Protein AF-A0A7S4BLS2-F1 (afdb_monomer)

Foldseek 3Di:
DVVVVVVVVVVVLVVQLVVLQVLQPLPVPQKHALLQLLLSCVSSPLCVLAPDHQLVLQLVLQLLQVDDPRRIAHSVSSVLSNVQSVCRSVVNHRDPVSHHDPDDPVVSVVSSVVSSVSSVSSVVLNVVLVVLLVVLCVVQPPDDPVVSVVVSSVVSSVVSVVVVVVVVVVVVPDDPPPPDPDDDDDDDDDDDDDDDDDDDDDDDDDDDDDDDDDDDDDDDPDPPPPPPPPPPPPDDDDDDDDDDDDDDDDDDDDDDDDDDDDDDDDDDDDDDDDDDD

Mean predicted aligned error: 18.57 Å

Sequence (277 aa):
MANDAAIRLAEQRESKVRAAFAVYDLEGENSVHVHDLLALLDDVGICKKLRTDSVDFITKTLMKLAIGEEQMLSHDDFKLCYNAGLDDALGKGLSREMASNERSASEAAECEKRARAAAAEAERVRQECAELRSRVASAHKGKDPAEVEAAVGAARREAAIERAQRRKQAASETPPISGGDESANDGAADVAADEDAVLLASALPAETACEADVPGVEANDADAAAARQEAADATEEAPAGENGAGEAQTAVEVDNGGGDGGDGAGGDGAGGDGAGG

Structure (mmCIF, N/CA/C/O backbone):
data_AF-A0A7S4BLS2-F1
#
_entry.id   AF-A0A7S4BLS2-F1
#
loop_
_atom_site.group_PDB
_atom_site.id
_atom_site.type_symbol
_atom_site.label_atom_id
_atom_site.label_alt_id
_atom_site.label_comp_id
_atom_site.label_asym_id
_atom_site.label_entity_id
_atom_site.label_seq_id
_atom_site.pdbx_PDB_ins_code
_atom_site.Cartn_x
_atom_site.Cartn_y
_atom_site.Cartn_z
_atom_site.occupancy
_atom_site.B_iso_or_equiv
_atom_site.auth_seq_id
_atom_site.auth_comp_id
_atom_site.auth_asym_id
_atom_site.auth_atom_id
_atom_site.pdbx_PDB_model_num
ATOM 1 N N . MET A 1 1 ? -25.899 -23.276 -7.560 1.00 55.78 1 MET A N 1
ATOM 2 C CA . MET A 1 1 ? -25.773 -22.967 -6.121 1.00 55.78 1 MET A CA 1
ATOM 3 C C . MET A 1 1 ? -24.326 -22.762 -5.662 1.00 55.78 1 MET A C 1
ATOM 5 O O . MET A 1 1 ? -24.106 -21.826 -4.915 1.00 55.78 1 MET A O 1
ATOM 9 N N . ALA A 1 2 ? -23.322 -23.542 -6.103 1.00 61.16 2 ALA A N 1
ATOM 10 C CA . ALA A 1 2 ? -21.913 -23.280 -5.734 1.00 61.16 2 ALA A CA 1
ATOM 11 C C . ALA A 1 2 ? -21.344 -21.955 -6.301 1.00 61.16 2 ALA A C 1
ATOM 13 O O . ALA A 1 2 ? -20.489 -21.336 -5.678 1.00 61.16 2 ALA A O 1
ATOM 14 N N . ASN A 1 3 ? -21.859 -21.491 -7.448 1.00 71.69 3 ASN A N 1
ATOM 15 C CA . ASN A 1 3 ? -21.434 -20.231 -8.070 1.00 71.69 3 ASN A CA 1
ATOM 16 C C . ASN A 1 3 ? -21.870 -18.991 -7.274 1.00 71.69 3 ASN A C 1
ATOM 18 O O . ASN A 1 3 ? -21.090 -18.060 -7.132 1.00 71.69 3 ASN A O 1
ATOM 22 N N . ASP A 1 4 ? -23.072 -18.993 -6.693 1.00 79.81 4 ASP A N 1
ATOM 23 C CA . ASP A 1 4 ? -23.613 -17.812 -6.001 1.00 79.81 4 ASP A CA 1
ATOM 24 C C . ASP A 1 4 ? -22.860 -17.521 -4.694 1.00 79.81 4 ASP A C 1
ATOM 26 O O . ASP A 1 4 ? -22.631 -16.367 -4.340 1.00 79.81 4 ASP A O 1
ATOM 30 N N . ALA A 1 5 ? -22.417 -18.569 -3.991 1.00 81.81 5 ALA A N 1
ATOM 31 C CA . ALA A 1 5 ? -21.583 -18.432 -2.799 1.00 81.81 5 ALA A CA 1
ATOM 32 C C . ALA A 1 5 ? -20.164 -17.939 -3.140 1.00 81.81 5 ALA A C 1
ATOM 34 O O . ALA A 1 5 ? -19.615 -17.106 -2.421 1.00 81.81 5 ALA A O 1
ATOM 35 N N . ALA A 1 6 ? -19.588 -18.413 -4.251 1.00 81.50 6 ALA A N 1
ATOM 36 C CA . ALA A 1 6 ? -18.279 -17.963 -4.721 1.00 81.50 6 ALA A CA 1
ATOM 37 C C . ALA A 1 6 ? -18.302 -16.491 -5.166 1.00 81.50 6 ALA A C 1
ATOM 39 O O . ALA A 1 6 ? -17.388 -15.741 -4.824 1.00 81.50 6 ALA A O 1
ATOM 40 N N . ILE A 1 7 ? -19.365 -16.067 -5.859 1.00 84.62 7 ILE A N 1
ATOM 41 C CA . ILE A 1 7 ? -19.568 -14.671 -6.274 1.00 84.62 7 ILE A CA 1
ATOM 42 C C . ILE A 1 7 ? -19.676 -13.761 -5.048 1.00 84.62 7 ILE A C 1
ATOM 44 O O . ILE A 1 7 ? -18.911 -12.807 -4.936 1.00 84.62 7 ILE A O 1
ATOM 48 N N . ARG A 1 8 ? -20.524 -14.103 -4.069 1.00 85.88 8 ARG A N 1
ATOM 49 C CA . ARG A 1 8 ? -20.664 -13.306 -2.834 1.00 85.88 8 ARG A CA 1
ATOM 50 C C . ARG A 1 8 ? -19.355 -13.172 -2.060 1.00 85.88 8 ARG A C 1
ATOM 52 O O . ARG A 1 8 ? -19.053 -12.109 -1.525 1.00 85.88 8 ARG A O 1
ATOM 59 N N . LEU A 1 9 ? -18.566 -14.245 -1.992 1.00 81.88 9 LEU A N 1
ATOM 60 C CA . LEU A 1 9 ? -17.266 -14.208 -1.325 1.00 81.88 9 LEU A CA 1
ATOM 61 C C . LEU A 1 9 ? -16.271 -13.304 -2.071 1.00 81.88 9 LEU A C 1
ATOM 63 O O . LEU A 1 9 ? -15.479 -12.610 -1.432 1.00 81.88 9 LEU A O 1
ATOM 67 N N . ALA A 1 10 ? -16.303 -13.302 -3.405 1.00 81.94 10 ALA A N 1
ATOM 68 C CA . ALA A 1 10 ? -15.483 -12.408 -4.217 1.00 81.94 10 ALA A CA 1
ATOM 69 C C . ALA A 1 10 ? -15.888 -10.936 -4.024 1.00 81.94 10 ALA A C 1
ATOM 71 O O . ALA A 1 10 ? -15.016 -10.101 -3.792 1.00 81.94 10 ALA A O 1
ATOM 72 N N . GLU A 1 11 ? -17.189 -10.636 -4.011 1.00 87.38 11 GLU A N 1
ATOM 73 C CA . GLU A 1 11 ? -17.723 -9.288 -3.764 1.00 87.38 11 GLU A CA 1
ATOM 74 C C . GLU A 1 11 ? -17.340 -8.763 -2.375 1.00 87.38 11 GLU A C 1
ATOM 76 O O . GLU A 1 11 ? -16.894 -7.624 -2.242 1.00 87.38 11 GLU A O 1
ATOM 81 N N . GLN A 1 12 ? -17.433 -9.597 -1.332 1.00 86.62 12 GLN A N 1
ATOM 82 C CA . GLN A 1 12 ? -16.993 -9.212 0.013 1.00 86.62 12 GLN A CA 1
ATOM 83 C C . GLN A 1 12 ? -15.495 -8.903 0.069 1.00 86.62 12 GLN A C 1
ATOM 85 O O . GLN A 1 12 ? -15.083 -7.937 0.716 1.00 86.62 12 GLN A O 1
ATOM 90 N N . ARG A 1 13 ? -14.666 -9.704 -0.612 1.00 85.88 13 ARG A N 1
ATOM 91 C CA . ARG A 1 13 ? -13.220 -9.451 -0.688 1.00 85.88 13 ARG A CA 1
ATOM 92 C C . ARG A 1 13 ? -12.932 -8.149 -1.418 1.00 85.88 13 ARG A C 1
ATOM 94 O O . ARG A 1 13 ? -12.159 -7.348 -0.903 1.00 85.88 13 ARG A O 1
ATOM 101 N N . GLU A 1 14 ? -13.570 -7.916 -2.561 1.00 87.81 14 GLU A N 1
ATOM 102 C CA . GLU A 1 14 ? -13.407 -6.664 -3.297 1.00 87.81 14 GLU A CA 1
ATOM 103 C C . GLU A 1 14 ? -13.860 -5.462 -2.461 1.00 87.81 14 GLU A C 1
ATOM 105 O O . GLU A 1 14 ? -13.135 -4.472 -2.384 1.00 87.81 14 GLU A O 1
ATOM 110 N N . SER A 1 15 ? -15.001 -5.562 -1.774 1.00 88.31 15 SER A N 1
ATOM 111 C CA . SER A 1 15 ? -15.488 -4.501 -0.890 1.00 88.31 15 SER A CA 1
ATOM 112 C C . SER A 1 15 ? -14.492 -4.197 0.228 1.00 88.31 15 SER A C 1
ATOM 114 O O . SER A 1 15 ? -14.259 -3.030 0.531 1.00 88.31 15 SER A O 1
ATOM 116 N N . LYS A 1 16 ? -13.871 -5.223 0.824 1.00 87.81 16 LYS A N 1
ATOM 117 C CA . LYS A 1 16 ? -12.848 -5.038 1.861 1.00 87.81 16 LYS A CA 1
ATOM 118 C C . LYS A 1 16 ? -11.588 -4.369 1.308 1.00 87.81 16 LYS A C 1
ATOM 120 O O . LYS A 1 16 ? -11.066 -3.451 1.932 1.00 87.81 16 LYS A O 1
ATOM 125 N N . VAL A 1 17 ? -11.108 -4.819 0.149 1.00 90.12 17 VAL A N 1
ATOM 126 C CA . VAL A 1 17 ? -9.924 -4.253 -0.520 1.00 90.12 17 VAL A CA 1
ATOM 127 C C . VAL A 1 17 ? -10.168 -2.788 -0.889 1.00 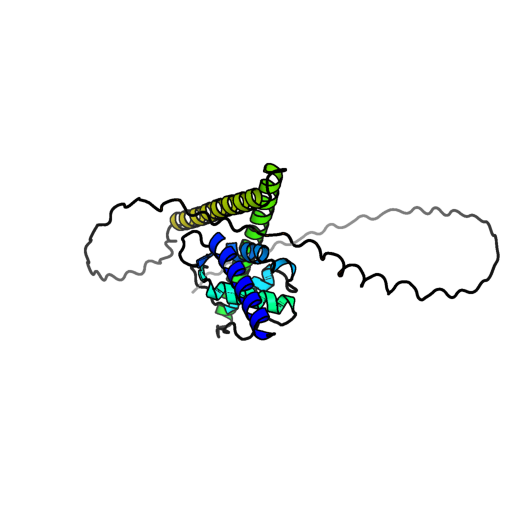90.12 17 VAL A C 1
ATOM 129 O O . VAL A 1 17 ? -9.317 -1.943 -0.621 1.00 90.12 17 VAL A O 1
ATOM 132 N N . ARG A 1 18 ? -11.355 -2.467 -1.414 1.00 91.44 18 ARG A N 1
ATOM 133 C CA . ARG A 1 18 ? -11.746 -1.098 -1.765 1.00 91.44 18 ARG A CA 1
ATOM 134 C C . ARG A 1 18 ? -11.896 -0.201 -0.537 1.00 91.44 18 ARG A C 1
ATOM 136 O O . ARG A 1 18 ? -11.414 0.925 -0.552 1.00 91.44 18 ARG A O 1
ATOM 143 N N . ALA A 1 19 ? -12.523 -0.700 0.529 1.00 88.19 19 ALA A N 1
ATOM 144 C CA . ALA A 1 19 ? -12.647 0.040 1.783 1.00 88.19 19 ALA A CA 1
ATOM 145 C C . ALA A 1 19 ? -11.272 0.347 2.393 1.00 88.19 19 ALA A C 1
ATOM 147 O O . ALA A 1 19 ? -11.045 1.467 2.837 1.00 88.19 19 ALA A O 1
ATOM 148 N N . ALA A 1 20 ? -10.342 -0.614 2.362 1.00 88.19 20 ALA A N 1
ATOM 149 C CA . ALA A 1 20 ? -8.972 -0.391 2.811 1.00 88.19 20 ALA A CA 1
ATOM 150 C C . ALA A 1 20 ? -8.254 0.649 1.939 1.00 88.19 20 ALA A C 1
ATOM 152 O O . ALA A 1 20 ? -7.655 1.572 2.478 1.00 88.19 20 ALA A O 1
ATOM 153 N N . PHE A 1 21 ? -8.365 0.557 0.610 1.00 92.31 21 PHE A N 1
ATOM 154 C CA . PHE A 1 21 ? -7.771 1.534 -0.309 1.00 92.31 21 PHE A CA 1
ATOM 155 C C . PHE A 1 21 ? -8.267 2.963 -0.036 1.00 92.31 21 PHE A C 1
ATOM 157 O O . PHE A 1 21 ? -7.460 3.881 0.068 1.00 92.31 21 PHE A O 1
ATOM 164 N N . ALA A 1 22 ? -9.571 3.140 0.191 1.00 89.38 22 ALA A N 1
ATOM 165 C CA . ALA A 1 22 ? -10.175 4.441 0.489 1.00 89.38 22 ALA A CA 1
ATOM 166 C C . ALA A 1 22 ? -9.662 5.092 1.791 1.00 89.38 22 ALA A C 1
ATOM 168 O O . ALA A 1 22 ? -9.799 6.297 1.975 1.00 89.38 22 ALA A O 1
ATOM 169 N N . VAL A 1 23 ? -9.066 4.327 2.715 1.00 85.81 23 VAL A N 1
ATOM 170 C CA . VAL A 1 23 ? -8.418 4.900 3.911 1.00 85.81 23 VAL A CA 1
ATOM 171 C C . VAL A 1 23 ? -7.115 5.619 3.551 1.00 85.81 23 VAL A C 1
ATOM 173 O O . VAL A 1 23 ? -6.737 6.566 4.240 1.00 85.81 23 VAL A O 1
ATOM 176 N N . TYR A 1 24 ? -6.446 5.173 2.490 1.00 87.12 24 TYR A N 1
ATOM 177 C CA . TYR A 1 24 ? -5.156 5.682 2.030 1.00 87.12 24 TYR A CA 1
ATOM 178 C C . TYR A 1 24 ? -5.276 6.681 0.871 1.00 87.12 24 TYR A C 1
ATOM 180 O O . TYR A 1 24 ? -4.323 7.410 0.609 1.00 87.12 24 TYR A O 1
ATOM 188 N N . ASP A 1 25 ? -6.433 6.746 0.209 1.00 89.06 25 ASP A N 1
ATOM 189 C CA . ASP A 1 25 ? -6.776 7.782 -0.769 1.00 89.06 25 ASP A CA 1
ATOM 190 C C . ASP A 1 25 ? -7.149 9.085 -0.044 1.00 89.06 25 ASP A C 1
ATOM 192 O O . ASP A 1 25 ? -8.311 9.359 0.258 1.00 89.06 25 ASP A O 1
ATOM 196 N N . LEU A 1 26 ? -6.127 9.859 0.324 1.00 79.88 26 LEU A N 1
ATOM 197 C CA . LEU A 1 26 ? -6.282 11.059 1.154 1.00 79.88 26 LEU A CA 1
ATOM 198 C C . LEU A 1 26 ? -7.003 12.200 0.432 1.00 79.88 26 LEU A C 1
ATOM 200 O O . LEU A 1 26 ? -7.657 13.012 1.086 1.00 79.88 26 LEU A O 1
ATOM 204 N N . GLU A 1 27 ? -6.834 12.285 -0.887 1.00 79.94 27 GLU A N 1
ATOM 205 C CA . GLU A 1 27 ? -7.329 13.390 -1.716 1.00 79.94 27 GLU A CA 1
ATOM 206 C C . GLU A 1 27 ? -8.634 13.009 -2.450 1.00 79.94 27 GLU A C 1
ATOM 208 O O . GLU A 1 27 ? -9.293 13.872 -3.026 1.00 79.94 27 GLU A O 1
ATOM 213 N N . GLY A 1 28 ? -9.074 11.745 -2.356 1.00 83.31 28 GLY A N 1
ATOM 214 C CA . GLY A 1 28 ? -10.278 11.252 -3.032 1.00 83.31 28 GLY A CA 1
ATOM 215 C C . GLY A 1 28 ? -10.095 11.127 -4.545 1.00 83.31 28 GLY A C 1
ATOM 216 O O . GLY A 1 28 ? -11.073 11.149 -5.295 1.00 83.31 28 GLY A O 1
ATOM 217 N N . GLU A 1 29 ? -8.846 11.029 -4.996 1.00 85.81 29 GLU A N 1
ATOM 218 C CA . GLU A 1 29 ? -8.456 10.994 -6.407 1.00 85.81 29 GLU A CA 1
ATOM 219 C C . GLU A 1 29 ? -8.389 9.562 -6.951 1.00 85.81 29 GLU A C 1
ATOM 221 O O . GLU A 1 29 ? -7.951 9.332 -8.080 1.00 85.81 29 GLU A O 1
ATOM 226 N N . ASN A 1 30 ? -8.832 8.579 -6.160 1.00 89.06 30 ASN A N 1
ATOM 227 C CA . ASN A 1 30 ? -8.748 7.158 -6.476 1.00 89.06 30 ASN A CA 1
ATOM 228 C C . ASN A 1 30 ? -7.295 6.701 -6.718 1.00 89.06 30 ASN A C 1
ATOM 230 O O . ASN A 1 30 ? -7.026 5.807 -7.532 1.00 89.06 30 ASN A O 1
ATOM 234 N N . SER A 1 31 ? -6.359 7.317 -5.993 1.00 91.19 31 SER A N 1
ATOM 235 C CA . SER A 1 31 ? -4.933 7.034 -6.071 1.00 91.19 31 SER A CA 1
ATOM 236 C C . SER A 1 31 ? -4.286 7.024 -4.683 1.00 91.19 31 SER A C 1
ATOM 238 O O . SER A 1 31 ? -4.738 7.685 -3.751 1.00 91.19 31 SER A O 1
ATOM 240 N N . VAL A 1 32 ? -3.230 6.228 -4.524 1.00 91.88 32 VAL A N 1
ATOM 241 C CA . VAL A 1 32 ? -2.451 6.143 -3.282 1.00 91.88 32 VAL A CA 1
ATOM 242 C C . VAL A 1 32 ? -0.970 6.247 -3.588 1.00 91.88 32 VAL A C 1
ATOM 244 O O . VAL A 1 32 ? -0.492 5.747 -4.603 1.00 91.88 32 VAL A O 1
ATOM 247 N N . HIS A 1 33 ? -0.214 6.863 -2.690 1.00 91.81 33 HIS A N 1
ATOM 248 C CA . HIS A 1 33 ? 1.225 6.980 -2.864 1.00 91.81 33 HIS A CA 1
ATOM 249 C C . HIS A 1 33 ? 1.914 5.620 -2.640 1.00 91.81 33 HIS A C 1
ATOM 251 O O . HIS A 1 33 ? 1.576 4.882 -1.711 1.00 91.81 33 HIS A O 1
ATOM 257 N N . VAL A 1 34 ? 2.941 5.295 -3.433 1.00 92.56 34 VAL A N 1
ATOM 258 C CA . VAL A 1 34 ? 3.689 4.020 -3.351 1.00 92.56 34 VAL A CA 1
ATOM 259 C C . VAL A 1 34 ? 4.249 3.750 -1.950 1.00 92.56 34 VAL A C 1
ATOM 261 O O . VAL A 1 34 ? 4.249 2.615 -1.487 1.00 92.56 34 VAL A O 1
ATOM 264 N N . HIS A 1 35 ? 4.706 4.785 -1.246 1.00 91.62 35 HIS A N 1
ATOM 265 C CA . HIS A 1 35 ? 5.190 4.683 0.135 1.00 91.62 35 HIS A CA 1
ATOM 266 C C . HIS A 1 35 ? 4.139 4.166 1.126 1.00 91.62 35 HIS A C 1
ATOM 268 O O . HIS A 1 35 ? 4.497 3.587 2.143 1.00 91.62 35 HIS A O 1
ATOM 274 N N . ASP A 1 36 ? 2.848 4.315 0.847 1.00 91.62 36 ASP A N 1
ATOM 275 C CA . ASP A 1 36 ? 1.803 3.794 1.726 1.00 91.62 36 ASP A CA 1
ATOM 276 C C . ASP A 1 36 ? 1.371 2.361 1.337 1.00 91.62 36 ASP A C 1
ATOM 278 O O . ASP A 1 36 ? 0.645 1.700 2.086 1.00 91.62 36 ASP A O 1
ATOM 282 N N . LEU A 1 37 ? 1.879 1.823 0.216 1.00 93.81 37 LEU A N 1
ATOM 283 C CA . LEU A 1 37 ? 1.486 0.522 -0.342 1.00 93.81 37 LEU A CA 1
ATOM 284 C C . LEU A 1 37 ? 1.688 -0.643 0.636 1.00 93.81 37 LEU A C 1
ATOM 286 O O . LEU A 1 37 ? 0.813 -1.497 0.761 1.00 93.81 37 LEU A O 1
ATOM 290 N N . LEU A 1 38 ? 2.825 -0.708 1.337 1.00 94.12 38 LEU A N 1
ATOM 291 C CA . LEU A 1 38 ? 3.097 -1.811 2.270 1.00 94.12 38 LEU A CA 1
ATOM 292 C C . LEU A 1 38 ? 2.237 -1.751 3.532 1.00 94.12 38 LEU A C 1
ATOM 294 O O . LEU A 1 38 ? 1.865 -2.799 4.063 1.00 94.12 38 LEU A O 1
ATOM 298 N N . ALA A 1 39 ? 1.904 -0.548 4.002 1.00 92.06 39 ALA A N 1
ATOM 299 C CA . ALA A 1 39 ? 0.970 -0.377 5.108 1.00 92.06 39 ALA A CA 1
ATOM 300 C C . ALA A 1 39 ? -0.440 -0.829 4.691 1.00 92.06 39 ALA A C 1
ATOM 302 O O . ALA A 1 39 ? -1.070 -1.611 5.404 1.00 92.06 39 ALA A O 1
ATOM 303 N N . LEU A 1 40 ? -0.881 -0.434 3.493 1.00 93.56 40 LEU A N 1
ATOM 304 C CA . LEU A 1 40 ? -2.148 -0.873 2.913 1.00 93.56 40 LEU A CA 1
ATOM 305 C C . LEU A 1 40 ? -2.202 -2.402 2.723 1.00 93.56 40 LEU A C 1
ATOM 307 O O . LEU A 1 40 ? -3.193 -3.036 3.085 1.00 93.56 40 LEU A O 1
ATOM 311 N N . LEU A 1 41 ? -1.132 -3.025 2.213 1.00 94.19 41 LEU A N 1
ATOM 312 C CA . LEU A 1 41 ? -1.047 -4.484 2.060 1.00 94.19 41 LEU A CA 1
ATOM 313 C C . LEU A 1 41 ? -1.045 -5.234 3.402 1.00 94.19 41 LEU A C 1
ATOM 315 O O . LEU A 1 41 ? -1.554 -6.358 3.474 1.00 94.19 41 LEU A O 1
ATOM 319 N N . ASP A 1 42 ? -0.497 -4.642 4.466 1.00 93.00 42 ASP A N 1
ATOM 320 C CA . ASP A 1 42 ? -0.564 -5.223 5.811 1.00 93.00 42 ASP A CA 1
ATOM 321 C C . ASP A 1 42 ? -1.997 -5.199 6.362 1.00 93.00 42 ASP A C 1
ATOM 323 O O . ASP A 1 42 ? -2.460 -6.200 6.914 1.00 93.00 42 ASP A O 1
ATOM 327 N N . ASP A 1 43 ? -2.740 -4.117 6.122 1.00 89.19 43 ASP A N 1
ATOM 328 C CA . ASP A 1 43 ? -4.135 -3.968 6.557 1.00 89.19 43 ASP A CA 1
ATOM 329 C C . ASP A 1 43 ? -5.080 -4.981 5.904 1.00 89.19 43 ASP A C 1
ATOM 331 O O . ASP A 1 43 ? -5.962 -5.547 6.558 1.00 89.19 43 ASP A O 1
ATOM 335 N N . VAL A 1 44 ? -4.866 -5.284 4.622 1.00 91.56 44 VAL A N 1
ATOM 336 C CA . VAL A 1 44 ? -5.607 -6.356 3.937 1.00 91.56 44 VAL A CA 1
ATOM 337 C C . VAL A 1 44 ? -5.039 -7.755 4.225 1.00 91.56 44 VAL A C 1
ATOM 339 O O . VAL A 1 44 ? -5.580 -8.757 3.746 1.00 91.56 44 VAL A O 1
ATOM 342 N N . GLY A 1 45 ? -3.992 -7.850 5.051 1.00 90.88 45 GLY A N 1
ATOM 343 C CA . GLY A 1 45 ? -3.436 -9.101 5.566 1.00 90.88 45 GLY A CA 1
ATOM 344 C C . GLY A 1 45 ? -2.580 -9.880 4.568 1.00 90.88 45 GLY A C 1
ATOM 345 O O . GLY A 1 45 ? -2.476 -11.105 4.691 1.00 90.88 45 GLY A O 1
ATOM 346 N N . ILE A 1 46 ? -1.999 -9.201 3.576 1.00 93.62 46 ILE A N 1
ATOM 347 C CA . ILE A 1 46 ? -1.120 -9.809 2.568 1.00 93.62 46 ILE A CA 1
ATOM 348 C C . ILE A 1 46 ? 0.313 -9.924 3.079 1.00 93.62 46 ILE A C 1
ATOM 350 O O . ILE A 1 46 ? 0.898 -10.995 2.948 1.00 93.62 46 ILE A O 1
ATOM 354 N N . CYS A 1 47 ? 0.856 -8.889 3.730 1.00 92.06 47 CYS A N 1
ATOM 355 C CA . CYS A 1 47 ? 2.266 -8.852 4.151 1.00 92.06 47 CYS A CA 1
ATOM 356 C C . CYS A 1 47 ? 2.696 -10.074 4.982 1.00 92.06 47 CYS A C 1
ATOM 358 O O . CYS A 1 47 ? 3.780 -10.607 4.780 1.00 92.06 47 CYS A O 1
ATOM 360 N N . LYS A 1 48 ? 1.822 -10.580 5.861 1.00 92.06 48 LYS A N 1
ATOM 361 C CA . LYS A 1 48 ? 2.091 -11.754 6.718 1.00 92.06 48 LYS A CA 1
ATOM 362 C C . LYS A 1 48 ? 2.090 -13.094 5.976 1.00 92.06 48 LYS A C 1
ATOM 364 O O . LYS A 1 48 ? 2.450 -14.111 6.560 1.00 92.06 48 LYS A O 1
ATOM 369 N N . LYS A 1 49 ? 1.608 -13.112 4.734 1.00 94.06 49 LYS A N 1
ATOM 370 C CA . LYS A 1 49 ? 1.454 -14.316 3.908 1.00 94.06 49 LYS A CA 1
ATOM 371 C C . LYS A 1 49 ? 2.486 -14.392 2.790 1.00 94.06 49 LYS A C 1
ATOM 373 O O . LYS A 1 49 ? 2.568 -15.434 2.148 1.00 94.06 49 LYS A O 1
ATOM 378 N N . LEU A 1 50 ? 3.233 -13.314 2.550 1.00 92.88 50 LEU A N 1
ATOM 379 C CA . LEU A 1 50 ? 4.266 -13.278 1.523 1.00 92.88 50 LEU A CA 1
ATOM 380 C C . LEU A 1 50 ? 5.339 -14.330 1.812 1.00 92.88 50 LEU A C 1
ATOM 382 O O . LEU A 1 50 ? 5.725 -14.559 2.961 1.00 92.88 50 LEU A O 1
ATOM 386 N N . ARG A 1 51 ? 5.806 -14.979 0.750 1.00 93.31 51 ARG A N 1
ATOM 387 C CA . ARG A 1 51 ? 6.946 -15.902 0.790 1.00 93.31 51 ARG A CA 1
ATOM 388 C C . ARG A 1 51 ? 8.240 -15.176 0.464 1.00 93.31 51 ARG A C 1
ATOM 390 O O . ARG A 1 51 ? 9.291 -15.557 0.975 1.00 93.31 51 ARG A O 1
ATOM 397 N N . THR A 1 52 ? 8.158 -14.171 -0.401 1.00 91.75 52 THR A N 1
ATOM 398 C CA . THR A 1 52 ? 9.261 -13.258 -0.692 1.00 91.75 52 THR A CA 1
ATOM 399 C C . THR A 1 52 ? 9.344 -12.183 0.396 1.00 91.75 52 THR A C 1
ATOM 401 O O . THR A 1 52 ? 8.332 -11.813 0.990 1.00 91.75 52 THR A O 1
ATOM 404 N N . ASP A 1 53 ? 10.549 -11.668 0.653 1.00 94.50 53 ASP A N 1
ATOM 405 C CA . ASP A 1 53 ? 10.734 -10.485 1.499 1.00 94.50 53 ASP A CA 1
ATOM 406 C C . ASP A 1 53 ? 9.870 -9.308 1.002 1.00 94.50 53 ASP A C 1
ATOM 408 O O . ASP A 1 53 ? 9.706 -9.122 -0.207 1.00 94.50 53 ASP A O 1
ATOM 412 N N . SER A 1 54 ? 9.300 -8.515 1.919 1.00 93.25 54 SER A N 1
ATOM 413 C CA . SER A 1 54 ? 8.360 -7.450 1.549 1.00 93.25 54 SER A CA 1
ATOM 414 C C . SER A 1 54 ? 9.000 -6.381 0.667 1.00 93.25 54 SER A C 1
ATOM 416 O O . SER A 1 54 ? 8.353 -5.910 -0.269 1.00 93.25 54 SER A O 1
ATOM 418 N N . VAL A 1 55 ? 10.265 -6.029 0.899 1.00 94.19 55 VAL A N 1
ATOM 419 C CA . VAL A 1 55 ? 10.970 -5.030 0.086 1.00 94.19 55 VAL A CA 1
ATOM 420 C C . VAL A 1 55 ? 11.254 -5.592 -1.303 1.00 94.19 55 VAL A C 1
ATOM 422 O O . VAL A 1 55 ? 10.988 -4.920 -2.302 1.00 94.19 55 VAL A O 1
ATOM 425 N N . ASP A 1 56 ? 11.724 -6.836 -1.394 1.00 93.38 56 ASP A N 1
ATOM 426 C CA . ASP A 1 56 ? 11.992 -7.489 -2.682 1.00 93.38 56 ASP A CA 1
ATOM 427 C C . ASP A 1 56 ? 10.712 -7.708 -3.502 1.00 93.38 56 ASP A C 1
ATOM 429 O O . ASP A 1 56 ? 10.705 -7.502 -4.722 1.00 93.38 56 ASP A O 1
ATOM 433 N N . PHE A 1 57 ? 9.620 -8.110 -2.846 1.00 94.12 57 PHE A N 1
ATOM 434 C CA . PHE A 1 57 ? 8.312 -8.290 -3.473 1.00 94.12 57 PHE A CA 1
ATOM 435 C C . PHE A 1 57 ? 7.818 -6.981 -4.096 1.00 94.12 57 PHE A C 1
ATOM 437 O O . PHE A 1 57 ? 7.453 -6.950 -5.278 1.00 94.12 57 PHE A O 1
ATOM 444 N N . ILE A 1 58 ? 7.852 -5.890 -3.327 1.00 93.75 58 ILE A N 1
ATOM 445 C CA . ILE A 1 58 ? 7.410 -4.581 -3.806 1.00 93.75 58 ILE A CA 1
ATOM 446 C C . ILE A 1 58 ? 8.337 -4.080 -4.898 1.00 93.75 58 ILE A C 1
ATOM 448 O O . ILE A 1 58 ? 7.842 -3.720 -5.956 1.00 93.75 58 ILE A O 1
ATOM 452 N N . THR A 1 59 ? 9.656 -4.156 -4.718 1.00 92.44 59 THR A N 1
ATOM 453 C CA . THR A 1 59 ? 10.631 -3.741 -5.740 1.00 92.44 59 THR A CA 1
ATOM 454 C C . THR A 1 59 ? 10.303 -4.368 -7.095 1.00 92.44 59 THR A C 1
ATOM 456 O O . THR A 1 59 ? 10.106 -3.659 -8.082 1.00 92.44 59 THR A O 1
ATOM 459 N N . LYS A 1 60 ? 10.135 -5.696 -7.138 1.00 90.94 60 LYS A N 1
ATOM 460 C CA . LYS A 1 60 ? 9.796 -6.417 -8.374 1.00 90.94 60 LYS A CA 1
ATOM 461 C C . LYS A 1 60 ? 8.423 -6.031 -8.926 1.00 90.94 60 LYS A C 1
ATOM 463 O O . LYS A 1 60 ? 8.248 -5.990 -10.141 1.00 90.94 60 LYS A O 1
ATOM 468 N N . THR A 1 61 ? 7.457 -5.755 -8.056 1.00 91.06 61 THR A N 1
ATOM 469 C CA . THR A 1 61 ? 6.104 -5.345 -8.448 1.00 91.06 61 THR A CA 1
ATOM 470 C C . THR A 1 61 ? 6.098 -3.942 -9.062 1.00 91.06 61 THR A C 1
ATOM 472 O O . THR A 1 61 ? 5.598 -3.768 -10.172 1.00 91.06 61 THR A O 1
ATOM 475 N N . LEU A 1 62 ? 6.740 -2.960 -8.419 1.00 90.62 62 LEU A N 1
ATOM 476 C CA . LEU A 1 62 ? 6.846 -1.587 -8.930 1.00 90.62 62 LEU A CA 1
ATOM 477 C C . LEU A 1 62 ? 7.605 -1.543 -10.264 1.00 90.62 62 LEU A C 1
ATOM 479 O O . LEU A 1 62 ? 7.211 -0.822 -11.181 1.00 90.62 62 LEU A O 1
ATOM 483 N N . MET A 1 63 ? 8.653 -2.364 -10.410 1.00 88.25 63 MET A N 1
ATOM 484 C CA . MET A 1 63 ? 9.375 -2.493 -11.679 1.00 88.25 63 MET A CA 1
ATOM 485 C C . MET A 1 63 ? 8.457 -2.932 -12.824 1.00 88.25 63 MET A C 1
ATOM 487 O O . MET A 1 63 ? 8.648 -2.476 -13.953 1.00 88.25 63 MET A O 1
ATOM 491 N N . LYS A 1 64 ? 7.467 -3.792 -12.568 1.00 86.50 64 LYS A N 1
ATOM 492 C CA . LYS A 1 64 ? 6.517 -4.228 -13.598 1.00 86.50 64 LYS A CA 1
ATOM 493 C C . LYS A 1 64 ? 5.398 -3.218 -13.849 1.00 86.50 64 LYS A C 1
ATOM 495 O O . LYS A 1 64 ? 5.012 -3.040 -14.994 1.00 86.50 64 LYS A O 1
ATOM 500 N N . LEU A 1 65 ? 4.924 -2.528 -12.813 1.00 84.31 65 LEU A N 1
ATOM 501 C CA . LEU A 1 65 ? 3.862 -1.521 -12.943 1.00 84.31 65 LEU A CA 1
ATOM 502 C C . LEU A 1 65 ? 4.300 -0.250 -13.680 1.00 84.31 65 LEU A C 1
ATOM 504 O O . LEU A 1 65 ? 3.453 0.532 -14.085 1.00 84.31 65 LEU A O 1
ATOM 508 N N . ALA A 1 66 ? 5.609 -0.058 -13.881 1.00 74.06 66 ALA A N 1
ATOM 509 C CA . ALA A 1 66 ? 6.154 1.087 -14.609 1.00 74.06 66 ALA A CA 1
ATOM 510 C C . ALA A 1 66 ? 5.670 2.433 -14.058 1.00 74.06 66 ALA A C 1
ATOM 512 O O . ALA A 1 66 ? 5.350 3.351 -14.808 1.00 74.06 66 ALA A O 1
ATOM 513 N N . ILE A 1 67 ? 5.637 2.524 -12.731 1.00 76.50 67 ILE A N 1
ATOM 514 C CA . ILE A 1 67 ? 5.136 3.695 -12.026 1.00 76.50 67 ILE A CA 1
ATOM 515 C C . ILE A 1 67 ? 5.965 4.913 -12.427 1.00 76.50 67 ILE A C 1
ATOM 517 O O . ILE A 1 67 ? 7.199 4.866 -12.422 1.00 76.50 67 ILE A O 1
ATOM 521 N N . GLY A 1 68 ? 5.260 5.979 -12.803 1.00 71.56 68 GLY A N 1
ATOM 522 C CA . GLY A 1 68 ? 5.855 7.251 -13.187 1.00 71.56 68 GLY A CA 1
ATOM 523 C C . GLY A 1 68 ? 6.521 7.975 -12.016 1.00 71.56 68 GLY A C 1
ATOM 524 O O . GLY A 1 68 ? 6.591 7.485 -10.888 1.00 71.56 68 GLY A O 1
ATOM 525 N N . GLU A 1 69 ? 7.003 9.183 -12.288 1.00 71.81 69 GLU A N 1
ATOM 526 C CA . GLU A 1 69 ? 7.713 10.011 -11.303 1.00 71.81 69 GLU A CA 1
ATOM 527 C C . GLU A 1 69 ? 6.836 10.419 -10.116 1.00 71.81 69 GLU A C 1
ATOM 529 O O . GLU A 1 69 ? 7.337 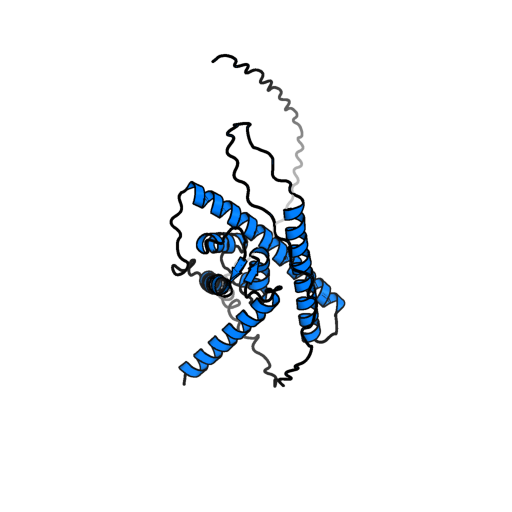10.563 -9.002 1.00 71.81 69 GLU A O 1
ATOM 534 N N . GLU A 1 70 ? 5.525 10.515 -10.339 1.00 76.12 70 GLU A N 1
ATOM 535 C CA . GLU A 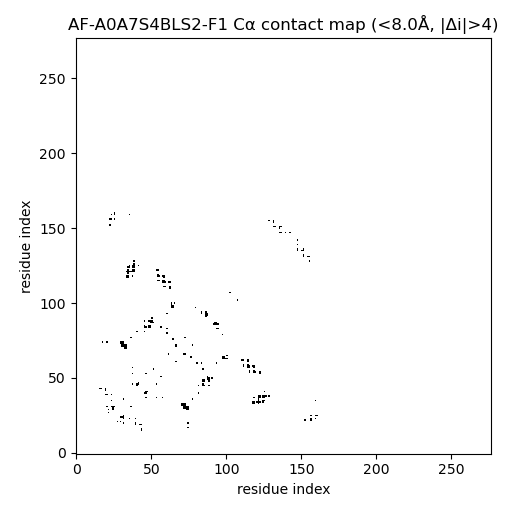1 70 ? 4.533 10.868 -9.322 1.00 76.12 70 GLU A CA 1
ATOM 536 C C . GLU A 1 70 ? 4.405 9.805 -8.226 1.00 76.12 70 GLU A C 1
ATOM 538 O O . GLU A 1 70 ? 3.908 10.104 -7.146 1.00 76.12 70 GLU A O 1
ATOM 543 N N . GLN A 1 71 ? 4.877 8.574 -8.472 1.00 86.50 71 GLN A N 1
ATOM 544 C CA . GLN A 1 71 ? 4.821 7.476 -7.501 1.00 86.50 71 GLN A CA 1
ATOM 545 C C . GLN A 1 71 ? 3.417 7.263 -6.913 1.00 86.50 71 GLN A C 1
ATOM 547 O O . GLN A 1 71 ? 3.268 6.869 -5.754 1.00 86.50 71 GLN A O 1
ATOM 552 N N . MET A 1 72 ? 2.392 7.498 -7.730 1.00 90.62 72 MET A N 1
ATOM 553 C CA . MET A 1 72 ? 0.995 7.251 -7.404 1.00 90.62 72 MET A CA 1
ATOM 554 C C . MET A 1 72 ? 0.547 5.932 -8.033 1.00 90.62 72 MET A C 1
ATOM 556 O O . MET A 1 72 ? 0.955 5.572 -9.137 1.00 90.62 72 MET A O 1
ATOM 560 N N . LEU A 1 73 ? -0.283 5.200 -7.303 1.00 91.50 73 LEU A N 1
ATOM 561 C CA . LEU A 1 73 ? -0.903 3.950 -7.714 1.00 91.50 73 LEU A CA 1
ATOM 562 C C . LEU A 1 73 ? -2.401 4.170 -7.801 1.00 91.50 73 LEU A C 1
ATOM 564 O O . LEU A 1 73 ? -3.028 4.527 -6.801 1.00 91.50 73 LEU A O 1
ATOM 568 N N . SER A 1 74 ? -2.984 3.907 -8.964 1.00 92.31 74 SER A N 1
ATOM 569 C CA . SER A 1 74 ? -4.436 3.827 -9.068 1.00 92.31 74 SER A CA 1
ATOM 570 C C . SER A 1 74 ? -4.964 2.613 -8.294 1.00 92.31 74 SER A C 1
ATOM 572 O O . SER A 1 74 ? -4.228 1.676 -7.960 1.00 92.31 74 SER A O 1
ATOM 574 N N . HIS A 1 75 ? -6.270 2.584 -8.041 1.00 92.06 75 HIS A N 1
ATOM 575 C CA . HIS A 1 75 ? -6.910 1.401 -7.463 1.00 92.06 75 HIS A CA 1
ATOM 576 C C . HIS A 1 75 ? -6.704 0.129 -8.312 1.00 92.06 75 HIS A C 1
ATOM 578 O O . HIS A 1 75 ? -6.596 -0.970 -7.760 1.00 92.06 75 HIS A O 1
ATOM 584 N N . ASP A 1 76 ? -6.601 0.258 -9.638 1.00 91.12 76 ASP A N 1
ATOM 585 C CA . ASP A 1 76 ? -6.345 -0.880 -10.525 1.00 91.12 76 ASP A CA 1
ATOM 586 C C . ASP A 1 76 ? -4.891 -1.370 -10.416 1.00 91.12 76 ASP A C 1
ATOM 588 O O . ASP A 1 76 ? -4.664 -2.580 -10.321 1.00 91.12 76 ASP A O 1
ATOM 592 N N . ASP A 1 77 ? -3.916 -0.464 -10.291 1.00 92.12 77 ASP A N 1
ATOM 593 C CA . ASP A 1 77 ? -2.518 -0.837 -10.017 1.00 92.12 77 ASP A CA 1
ATOM 594 C C . ASP A 1 77 ? -2.387 -1.537 -8.660 1.00 92.12 77 ASP A C 1
ATOM 596 O O . ASP A 1 77 ? -1.697 -2.551 -8.517 1.00 92.12 77 ASP A O 1
ATOM 600 N N . PHE A 1 78 ? -3.108 -1.043 -7.652 1.00 93.38 78 PHE A N 1
ATOM 601 C CA . PHE A 1 78 ? -3.156 -1.688 -6.347 1.00 93.38 78 PHE A CA 1
ATOM 602 C C . PHE A 1 78 ? -3.770 -3.092 -6.412 1.00 93.38 78 PHE A C 1
ATOM 604 O O . PHE A 1 78 ? -3.254 -4.012 -5.773 1.00 93.38 78 PHE A O 1
ATOM 611 N N . LYS A 1 79 ? -4.829 -3.306 -7.202 1.00 92.12 79 LYS A N 1
ATOM 612 C CA . LYS A 1 79 ? -5.392 -4.650 -7.420 1.00 92.12 79 LYS A CA 1
ATOM 613 C C . LYS A 1 79 ? -4.362 -5.605 -8.020 1.00 92.12 79 LYS A C 1
ATOM 615 O O . LYS A 1 79 ? -4.292 -6.760 -7.591 1.00 92.12 79 LYS A O 1
ATOM 620 N N . LEU A 1 80 ? -3.540 -5.134 -8.958 1.00 91.50 80 LEU A N 1
ATOM 621 C CA . LEU A 1 80 ? -2.438 -5.926 -9.511 1.00 91.50 80 LEU A CA 1
ATOM 622 C C . LEU A 1 80 ? -1.410 -6.285 -8.427 1.00 91.50 80 LEU A C 1
ATOM 624 O O . LEU A 1 80 ? -1.045 -7.457 -8.313 1.00 91.50 80 LEU A O 1
ATOM 628 N N . CYS A 1 81 ? -1.013 -5.330 -7.578 1.00 92.50 81 CYS A N 1
ATOM 629 C CA . CYS A 1 81 ? -0.159 -5.596 -6.410 1.00 92.50 81 CYS A CA 1
ATOM 630 C C . CYS A 1 81 ? -0.776 -6.636 -5.463 1.00 92.50 81 CYS A C 1
ATOM 632 O O . CYS A 1 81 ? -0.101 -7.571 -5.032 1.00 92.50 81 CYS A O 1
ATOM 634 N N . TYR A 1 82 ? -2.060 -6.485 -5.137 1.00 93.69 82 TYR A N 1
ATOM 635 C CA . TYR A 1 82 ? -2.779 -7.367 -4.222 1.00 93.69 82 TYR A CA 1
ATOM 636 C C . TYR A 1 82 ? -2.839 -8.805 -4.749 1.00 93.69 82 TYR A C 1
ATOM 638 O O . TYR A 1 82 ? -2.481 -9.742 -4.033 1.00 93.69 82 TYR A O 1
ATOM 646 N N . ASN A 1 83 ? -3.227 -8.983 -6.014 1.00 91.88 83 ASN A N 1
ATOM 647 C CA . ASN A 1 83 ? -3.290 -10.299 -6.651 1.00 91.88 83 ASN A CA 1
ATOM 648 C C . ASN A 1 83 ? -1.907 -10.943 -6.754 1.00 91.88 83 ASN A C 1
ATOM 650 O O . ASN A 1 83 ? -1.761 -12.135 -6.502 1.00 91.88 83 ASN A O 1
ATOM 654 N N . ALA A 1 84 ? -0.875 -10.154 -7.034 1.00 92.38 84 ALA A N 1
ATOM 655 C CA . ALA A 1 84 ? 0.490 -10.651 -7.039 1.00 92.38 84 ALA A CA 1
ATOM 656 C C . ALA A 1 84 ? 0.987 -11.059 -5.653 1.00 92.38 84 ALA A C 1
ATOM 658 O O . ALA A 1 84 ? 1.736 -12.024 -5.538 1.00 92.38 84 ALA A O 1
ATOM 659 N N . GLY A 1 85 ? 0.540 -10.371 -4.601 1.00 93.56 85 GLY A N 1
ATOM 660 C CA . GLY A 1 85 ? 0.800 -10.778 -3.223 1.00 93.56 85 GLY A CA 1
ATOM 661 C C . GLY A 1 85 ? 0.083 -12.080 -2.863 1.00 93.56 85 GLY A C 1
ATOM 662 O O . GLY A 1 85 ? 0.648 -12.919 -2.164 1.00 93.56 85 GLY A O 1
ATOM 663 N N . LEU A 1 86 ? -1.135 -12.293 -3.376 1.00 92.62 86 LEU A N 1
ATOM 664 C CA . LEU A 1 86 ? -1.832 -13.577 -3.254 1.00 92.62 86 LEU A CA 1
ATOM 665 C C . LEU A 1 86 ? -1.100 -14.698 -4.003 1.00 92.62 86 LEU A C 1
ATOM 667 O O . LEU A 1 86 ? -0.971 -15.798 -3.468 1.00 92.62 86 LEU A O 1
ATOM 671 N N . ASP A 1 87 ? -0.608 -14.431 -5.210 1.00 92.19 87 ASP A N 1
ATOM 672 C CA . ASP A 1 87 ? 0.179 -15.392 -5.981 1.00 92.19 87 ASP A CA 1
ATOM 673 C C . ASP A 1 87 ? 1.486 -15.749 -5.261 1.00 92.19 87 ASP A C 1
ATOM 675 O O . ASP A 1 87 ? 1.762 -16.936 -5.062 1.00 92.19 87 ASP A O 1
ATOM 679 N N . ASP A 1 88 ? 2.230 -14.750 -4.775 1.00 92.81 88 ASP A N 1
ATOM 680 C CA . ASP A 1 88 ? 3.467 -14.954 -4.011 1.00 92.81 88 ASP A CA 1
ATOM 681 C C . ASP A 1 88 ? 3.213 -15.781 -2.743 1.00 92.81 88 ASP A C 1
ATOM 683 O O . ASP A 1 88 ? 3.927 -16.753 -2.481 1.00 92.81 88 ASP A O 1
ATOM 687 N N . ALA A 1 89 ? 2.128 -15.489 -2.017 1.00 92.00 89 ALA A N 1
ATOM 688 C CA . ALA A 1 89 ? 1.702 -16.271 -0.858 1.00 92.00 89 ALA A CA 1
ATOM 689 C C . ALA A 1 89 ? 1.417 -17.744 -1.204 1.00 92.00 89 ALA A C 1
ATOM 691 O O . ALA A 1 89 ? 1.693 -18.649 -0.413 1.00 92.00 89 ALA A O 1
ATOM 692 N N . LEU A 1 90 ? 0.913 -18.010 -2.412 1.00 91.06 90 LEU A N 1
ATOM 693 C CA . LEU A 1 90 ? 0.689 -19.360 -2.934 1.00 91.06 90 LEU A CA 1
ATOM 694 C C . LEU A 1 90 ? 1.958 -19.997 -3.532 1.00 91.06 90 LEU A C 1
ATOM 696 O O . LEU A 1 90 ? 1.910 -21.143 -3.981 1.00 91.06 90 LEU A O 1
ATOM 700 N N . GLY A 1 91 ? 3.095 -19.295 -3.541 1.00 87.00 91 GLY A N 1
ATOM 701 C CA . GLY A 1 91 ? 4.332 -19.737 -4.193 1.00 87.00 91 GLY A CA 1
ATOM 702 C C . GLY A 1 91 ? 4.263 -19.711 -5.719 1.00 87.00 91 GLY A C 1
ATOM 703 O O . GLY A 1 91 ? 5.104 -20.315 -6.386 1.00 87.00 91 GLY A O 1
ATOM 704 N N . LYS A 1 92 ? 3.264 -19.028 -6.276 1.00 81.69 92 LYS A N 1
ATOM 705 C CA . LYS A 1 92 ? 3.192 -18.716 -7.697 1.00 81.69 92 LYS A CA 1
ATOM 706 C C . LYS A 1 92 ? 4.023 -17.451 -7.886 1.00 81.69 92 LYS A C 1
ATOM 708 O O . LYS A 1 92 ? 3.771 -16.439 -7.246 1.00 81.69 92 LYS A O 1
ATOM 713 N N . GLY A 1 93 ? 5.073 -17.517 -8.702 1.00 75.25 93 GLY A N 1
ATOM 714 C CA . GLY A 1 93 ? 5.877 -16.327 -8.993 1.00 75.25 93 GLY A CA 1
ATOM 715 C C . GLY A 1 93 ? 5.012 -15.191 -9.552 1.00 75.25 93 GLY A C 1
ATOM 716 O O . GLY A 1 93 ? 3.906 -15.434 -10.028 1.00 75.25 93 GLY A O 1
ATOM 717 N N . LEU A 1 94 ? 5.525 -13.958 -9.526 1.00 72.81 94 LEU A N 1
ATOM 718 C CA . LEU A 1 94 ? 4.800 -12.775 -10.006 1.00 72.81 94 LEU A CA 1
ATOM 719 C C . LEU A 1 94 ? 4.208 -13.012 -11.403 1.00 72.81 94 LEU A C 1
ATOM 721 O O . LEU A 1 94 ? 4.962 -13.121 -12.379 1.00 72.81 94 LEU A O 1
ATOM 725 N N . SER A 1 95 ? 2.877 -13.048 -11.480 1.00 62.31 95 SER A N 1
ATOM 726 C CA . SER A 1 95 ? 2.116 -13.382 -12.684 1.00 62.31 95 SER A CA 1
ATOM 727 C C . SER A 1 95 ? 2.516 -12.557 -13.913 1.00 62.31 95 SER A C 1
ATOM 729 O O . SER A 1 95 ? 2.992 -11.418 -13.821 1.00 62.31 95 SER A O 1
ATOM 731 N N . ARG A 1 96 ? 2.330 -13.168 -15.091 1.00 58.09 96 ARG A N 1
ATOM 732 C CA . ARG A 1 96 ? 2.635 -12.582 -16.410 1.00 58.09 96 ARG A CA 1
ATOM 733 C C . ARG A 1 96 ? 1.681 -11.445 -16.797 1.00 58.09 96 ARG A C 1
ATOM 735 O O . ARG A 1 96 ? 1.998 -10.693 -17.706 1.00 58.09 96 ARG A O 1
ATOM 742 N N . GLU A 1 97 ? 0.536 -11.335 -16.121 1.00 58.31 97 GLU A N 1
ATOM 743 C CA . GLU A 1 97 ? -0.467 -10.282 -16.348 1.00 58.31 97 GLU A CA 1
ATOM 744 C C . GLU A 1 97 ? 0.017 -8.883 -15.961 1.00 58.31 97 GLU A C 1
ATOM 746 O O . GLU A 1 97 ? -0.486 -7.902 -16.497 1.00 58.31 97 GLU A O 1
ATOM 751 N N . MET A 1 98 ? 1.031 -8.767 -15.099 1.00 62.34 98 MET A N 1
ATOM 752 C CA . MET A 1 98 ? 1.751 -7.506 -14.982 1.00 62.34 98 MET A CA 1
ATOM 753 C C . MET A 1 98 ? 2.635 -7.332 -16.217 1.00 62.34 98 MET A C 1
ATOM 755 O O . MET A 1 98 ? 3.612 -8.073 -16.380 1.00 62.34 98 MET A O 1
ATOM 759 N N . ALA A 1 99 ? 2.268 -6.383 -17.079 1.00 54.03 99 ALA A N 1
ATOM 760 C CA . ALA A 1 99 ? 2.972 -6.080 -18.318 1.00 54.03 99 ALA A CA 1
ATOM 761 C C . ALA A 1 99 ? 4.491 -5.989 -18.084 1.00 54.03 99 ALA A C 1
ATOM 763 O O . ALA A 1 99 ? 4.961 -5.299 -17.181 1.00 54.03 99 ALA A O 1
ATOM 764 N N . SER A 1 100 ? 5.280 -6.717 -18.877 1.00 57.16 100 SER A N 1
ATOM 765 C CA . SER A 1 100 ? 6.728 -6.534 -18.868 1.00 57.16 100 SER A CA 1
ATOM 766 C C . SER A 1 100 ? 7.068 -5.364 -19.778 1.00 57.16 100 SER A C 1
ATOM 768 O O . SER A 1 100 ? 6.911 -5.477 -20.994 1.00 57.16 100 SER A O 1
ATOM 770 N N . ASN A 1 101 ? 7.565 -4.268 -19.215 1.00 63.34 101 ASN A N 1
ATOM 771 C CA . ASN A 1 101 ? 8.171 -3.230 -20.036 1.00 63.34 101 ASN A CA 1
ATOM 772 C C . ASN A 1 101 ? 9.530 -3.716 -20.537 1.00 63.34 101 ASN A C 1
ATOM 774 O O . ASN A 1 101 ? 10.421 -4.024 -19.741 1.00 63.34 101 ASN A O 1
ATOM 778 N N . GLU A 1 102 ? 9.686 -3.769 -21.857 1.00 67.00 102 GLU A N 1
ATOM 779 C CA . GLU A 1 102 ? 10.999 -3.876 -22.483 1.00 67.00 102 GLU A CA 1
ATOM 780 C C . GLU A 1 102 ? 11.752 -2.573 -22.197 1.00 67.00 102 GLU A C 1
ATOM 782 O O . GLU A 1 102 ? 11.415 -1.513 -22.718 1.00 67.00 102 GLU A O 1
ATOM 787 N N . ARG A 1 103 ? 12.730 -2.643 -21.293 1.00 78.19 103 ARG A N 1
ATOM 788 C CA . ARG A 1 103 ? 13.627 -1.535 -20.950 1.00 78.19 103 ARG A CA 1
ATOM 789 C C . ARG A 1 103 ? 15.038 -1.886 -21.389 1.00 78.19 103 ARG A C 1
ATOM 791 O O . ARG A 1 103 ? 15.425 -3.058 -21.344 1.00 78.19 103 ARG A O 1
ATOM 798 N N . SER A 1 104 ? 15.828 -0.883 -21.761 1.00 82.56 104 SER A N 1
ATOM 799 C CA . SER A 1 104 ? 17.270 -1.085 -21.901 1.00 82.56 104 SER A CA 1
ATOM 800 C C . SER A 1 104 ? 17.882 -1.500 -20.554 1.00 82.56 104 SER A C 1
ATOM 802 O O . SER A 1 104 ? 17.325 -1.228 -19.490 1.00 82.56 104 SER A O 1
ATOM 804 N N . ALA A 1 105 ? 19.050 -2.150 -20.572 1.00 81.31 105 ALA A N 1
ATOM 805 C CA . ALA A 1 105 ? 19.713 -2.588 -19.339 1.00 81.31 105 ALA A CA 1
ATOM 806 C C . ALA A 1 105 ? 20.001 -1.423 -18.368 1.00 81.31 105 ALA A C 1
ATOM 808 O O . ALA A 1 105 ? 19.903 -1.597 -17.155 1.00 81.31 105 ALA A O 1
ATOM 809 N N . SER A 1 106 ? 20.304 -0.232 -18.900 1.00 82.94 106 SER A N 1
ATOM 810 C CA . SER A 1 106 ? 20.526 0.981 -18.102 1.00 82.94 106 SER A CA 1
ATOM 811 C C . SER A 1 106 ? 19.238 1.458 -17.430 1.00 82.94 106 SER A C 1
ATOM 813 O O . SER A 1 106 ? 19.212 1.676 -16.222 1.00 82.94 106 SER A O 1
ATOM 815 N N . GLU A 1 107 ? 18.143 1.557 -18.186 1.00 83.44 107 GLU A N 1
ATOM 816 C CA . GLU A 1 107 ? 16.835 1.963 -17.652 1.00 83.44 107 GLU A CA 1
ATOM 817 C C . GLU A 1 107 ? 16.284 0.940 -16.655 1.00 83.44 107 GLU A C 1
ATOM 819 O O . GLU A 1 107 ? 15.647 1.309 -15.671 1.00 83.44 107 GLU A O 1
ATOM 824 N N . ALA A 1 108 ? 16.539 -0.352 -16.880 1.00 84.56 108 ALA A N 1
ATOM 825 C CA . ALA A 1 108 ? 16.159 -1.408 -15.952 1.00 84.56 108 ALA A CA 1
ATOM 826 C C . ALA A 1 108 ? 16.885 -1.265 -14.605 1.00 84.56 108 ALA A C 1
ATOM 828 O O . ALA A 1 108 ? 16.234 -1.358 -13.566 1.00 84.56 108 ALA A O 1
ATOM 829 N N . ALA A 1 109 ? 18.192 -0.977 -14.617 1.00 86.19 109 ALA A N 1
ATOM 830 C CA . ALA A 1 109 ? 18.980 -0.778 -13.400 1.00 86.19 109 ALA A CA 1
ATOM 831 C C . ALA A 1 109 ? 18.556 0.482 -12.624 1.00 86.19 109 ALA A C 1
ATOM 833 O O . ALA A 1 109 ? 18.436 0.450 -11.396 1.00 86.19 109 ALA A O 1
ATOM 834 N N . GLU A 1 110 ? 18.281 1.591 -13.317 1.00 87.44 110 GLU A N 1
ATOM 835 C CA . GLU A 1 110 ? 17.761 2.800 -12.667 1.00 87.44 110 GLU A CA 1
ATOM 836 C C . GLU A 1 110 ? 16.354 2.591 -12.104 1.00 87.44 110 GLU A C 1
ATOM 838 O O . GLU A 1 110 ? 16.071 3.005 -10.976 1.00 87.44 110 GLU A O 1
ATOM 843 N N . CYS A 1 111 ? 15.486 1.916 -12.860 1.00 86.00 111 CYS A N 1
ATOM 844 C CA . CYS A 1 111 ? 14.144 1.562 -12.415 1.00 86.00 111 CYS A CA 1
ATOM 845 C C . CYS A 1 111 ? 14.194 0.668 -11.171 1.00 86.00 111 CYS A C 1
ATOM 847 O O . CYS A 1 111 ? 13.478 0.936 -10.211 1.00 86.00 111 CYS A O 1
ATOM 849 N N . GLU A 1 112 ? 15.080 -0.330 -11.139 1.00 89.56 112 GLU A N 1
ATOM 850 C CA . GLU A 1 112 ? 15.289 -1.177 -9.963 1.00 89.56 112 GLU A CA 1
ATOM 851 C C . GLU A 1 112 ? 15.764 -0.361 -8.757 1.00 89.56 112 GLU A C 1
ATOM 853 O O . GLU A 1 112 ? 15.207 -0.495 -7.668 1.00 89.56 112 GLU A O 1
ATOM 858 N N . LYS A 1 113 ? 16.743 0.535 -8.938 1.00 90.50 113 LYS A N 1
ATOM 859 C CA . LYS A 1 113 ? 17.234 1.401 -7.856 1.00 90.50 113 LYS A CA 1
ATOM 860 C C . LYS A 1 113 ? 16.117 2.279 -7.283 1.00 90.50 113 LYS A C 1
ATOM 862 O O . LYS A 1 113 ? 15.989 2.373 -6.061 1.00 90.50 113 LYS A O 1
ATOM 867 N N . ARG A 1 114 ? 15.302 2.899 -8.145 1.00 89.00 114 ARG A N 1
ATOM 868 C CA . ARG A 1 114 ? 14.147 3.718 -7.732 1.00 89.00 114 ARG A CA 1
ATOM 869 C C . ARG A 1 114 ? 13.088 2.868 -7.032 1.00 89.00 114 ARG A C 1
ATOM 871 O O . ARG A 1 114 ? 12.651 3.228 -5.943 1.00 89.00 114 ARG A O 1
ATOM 878 N N . ALA A 1 115 ? 12.734 1.720 -7.606 1.00 90.38 115 ALA A N 1
ATOM 879 C CA . ALA A 1 115 ? 11.765 0.792 -7.032 1.00 90.38 115 ALA A CA 1
ATOM 880 C C . ALA A 1 115 ? 12.211 0.284 -5.655 1.00 90.38 115 ALA A C 1
ATOM 882 O O . ALA A 1 115 ? 11.403 0.223 -4.733 1.00 90.38 115 ALA A O 1
ATOM 883 N N . ARG A 1 116 ? 13.503 -0.010 -5.484 1.00 92.44 116 ARG A N 1
ATOM 884 C CA . ARG A 1 116 ? 14.064 -0.464 -4.209 1.00 92.44 116 ARG A CA 1
ATOM 885 C C . ARG A 1 116 ? 14.077 0.637 -3.156 1.00 92.44 116 ARG A C 1
ATOM 887 O O . ARG A 1 116 ? 13.750 0.370 -2.003 1.00 92.44 116 ARG A O 1
ATOM 894 N N . ALA A 1 117 ? 14.409 1.869 -3.541 1.00 91.56 117 ALA A N 1
ATOM 895 C CA . ALA A 1 117 ? 14.313 3.021 -2.646 1.00 91.56 117 ALA A CA 1
ATOM 896 C C . ALA A 1 117 ? 12.860 3.268 -2.206 1.00 91.56 117 ALA A C 1
ATOM 898 O O . ALA A 1 117 ? 12.594 3.429 -1.016 1.00 91.56 117 ALA A O 1
ATOM 899 N N . ALA A 1 118 ? 11.912 3.214 -3.146 1.00 91.44 118 ALA A N 1
ATOM 900 C CA . ALA A 1 118 ? 10.491 3.369 -2.854 1.00 91.44 118 ALA A CA 1
ATOM 901 C C . ALA A 1 118 ? 9.952 2.241 -1.958 1.00 91.44 118 ALA A C 1
ATOM 903 O O . ALA A 1 118 ? 9.191 2.514 -1.030 1.00 91.44 118 ALA A O 1
ATOM 904 N N . ALA A 1 119 ? 10.381 0.996 -2.189 1.00 93.44 119 ALA A N 1
ATOM 905 C CA . ALA A 1 119 ? 10.023 -0.160 -1.371 1.00 93.44 119 ALA A CA 1
ATOM 906 C C . ALA A 1 119 ? 10.591 -0.070 0.055 1.00 93.44 119 ALA A C 1
ATOM 908 O O . ALA A 1 119 ? 9.891 -0.395 1.012 1.00 93.44 119 ALA A O 1
ATOM 909 N N . ALA A 1 120 ? 11.830 0.404 0.215 1.00 94.06 120 ALA A N 1
ATOM 910 C CA . ALA A 1 120 ? 12.434 0.621 1.528 1.00 94.06 120 ALA A CA 1
ATOM 911 C C . ALA A 1 120 ? 11.712 1.729 2.313 1.00 94.06 120 ALA A C 1
ATOM 913 O O . ALA A 1 120 ? 11.435 1.563 3.500 1.00 94.06 120 ALA A O 1
ATOM 914 N N . GLU A 1 121 ? 11.346 2.830 1.650 1.00 92.44 121 GLU A N 1
ATOM 915 C CA . GLU A 1 121 ? 10.531 3.878 2.275 1.00 92.44 121 GLU A CA 1
ATOM 916 C C . GLU A 1 121 ? 9.136 3.352 2.638 1.00 92.44 121 GLU A C 1
ATOM 918 O O . GLU A 1 121 ? 8.637 3.634 3.726 1.00 92.44 121 GLU A O 1
ATOM 923 N N . ALA A 1 122 ? 8.530 2.527 1.777 1.00 93.75 122 ALA A N 1
ATOM 924 C CA . ALA A 1 122 ? 7.243 1.906 2.068 1.00 93.75 122 ALA A CA 1
ATOM 925 C C . ALA A 1 122 ? 7.301 0.971 3.285 1.00 93.75 122 ALA A C 1
ATOM 927 O O . ALA A 1 122 ? 6.366 0.912 4.084 1.00 93.75 122 ALA A O 1
ATOM 928 N N . GLU A 1 123 ? 8.416 0.264 3.463 1.00 95.50 123 GLU A N 1
ATOM 929 C CA . GLU A 1 123 ? 8.659 -0.570 4.637 1.00 95.50 123 GLU A CA 1
ATOM 930 C C . GLU A 1 123 ? 8.815 0.284 5.903 1.00 95.50 123 GLU A C 1
ATOM 932 O O . GLU A 1 123 ? 8.222 -0.041 6.934 1.00 95.50 123 GLU A O 1
ATOM 937 N N . ARG A 1 124 ? 9.524 1.419 5.823 1.00 94.44 124 ARG A N 1
ATOM 938 C CA . ARG A 1 124 ? 9.613 2.373 6.941 1.00 94.44 124 ARG A CA 1
ATOM 939 C C . ARG A 1 124 ? 8.228 2.887 7.337 1.00 94.44 124 ARG A C 1
ATOM 941 O O . ARG A 1 124 ? 7.868 2.848 8.510 1.00 94.44 124 ARG A O 1
ATOM 948 N N . VAL A 1 125 ? 7.420 3.291 6.356 1.00 91.88 125 VAL A N 1
ATOM 949 C CA . VAL A 1 125 ? 6.035 3.734 6.576 1.00 91.88 125 VAL A CA 1
ATOM 950 C C . VAL A 1 125 ? 5.177 2.623 7.188 1.00 91.88 125 VAL A C 1
ATOM 952 O O . VAL A 1 125 ? 4.394 2.890 8.100 1.00 91.88 125 VAL A O 1
ATOM 955 N N . ARG A 1 126 ? 5.339 1.363 6.757 1.00 93.44 126 ARG A N 1
ATOM 956 C CA . ARG A 1 126 ? 4.652 0.214 7.371 1.00 93.44 126 ARG A CA 1
ATOM 957 C C . ARG A 1 126 ? 4.975 0.103 8.861 1.00 93.44 126 ARG A C 1
ATOM 959 O O . ARG A 1 126 ? 4.060 -0.085 9.665 1.00 93.44 126 ARG A O 1
ATOM 966 N N . GLN A 1 127 ? 6.248 0.231 9.227 1.00 94.00 127 GLN A N 1
ATOM 967 C CA . GLN A 1 127 ? 6.699 0.170 10.620 1.00 94.00 127 GLN A CA 1
ATOM 968 C C . GLN A 1 127 ? 6.143 1.345 11.439 1.00 94.00 127 GLN A C 1
ATOM 970 O O . GLN A 1 127 ? 5.530 1.110 12.480 1.00 94.00 127 GLN A O 1
ATOM 975 N N . GLU A 1 128 ? 6.213 2.575 10.919 1.00 92.00 128 GLU A N 1
ATOM 976 C CA . GLU A 1 128 ? 5.587 3.761 11.532 1.00 92.00 128 GLU A CA 1
ATOM 977 C C . GLU A 1 128 ? 4.078 3.544 11.767 1.00 92.00 128 GLU A C 1
ATOM 979 O O . GLU A 1 128 ? 3.549 3.817 12.847 1.00 92.00 128 GLU A O 1
ATOM 984 N N . CYS A 1 129 ? 3.359 2.997 10.781 1.00 88.31 129 CYS A N 1
ATOM 985 C CA . CYS A 1 129 ? 1.930 2.702 10.895 1.00 88.31 129 CYS A CA 1
ATOM 986 C C . CYS A 1 129 ? 1.614 1.583 11.901 1.00 88.31 129 CYS A C 1
ATOM 988 O O . CYS A 1 129 ? 0.519 1.582 12.481 1.00 88.31 129 CYS A O 1
ATOM 990 N N . ALA A 1 130 ? 2.523 0.627 12.099 1.00 90.44 130 ALA A N 1
ATOM 991 C CA . ALA A 1 130 ? 2.396 -0.419 13.111 1.00 90.44 130 ALA A CA 1
ATOM 992 C C . ALA A 1 130 ? 2.633 0.139 14.524 1.00 90.44 130 ALA A C 1
ATOM 994 O O . ALA A 1 130 ? 1.862 -0.156 15.444 1.00 90.44 130 ALA A O 1
ATOM 995 N N . GLU A 1 131 ? 3.633 1.005 14.689 1.00 92.25 131 GLU A N 1
ATOM 996 C CA . GLU A 1 131 ? 3.904 1.715 15.941 1.00 92.25 131 GLU A CA 1
ATOM 997 C C . GLU A 1 131 ? 2.751 2.648 16.325 1.00 92.25 131 GLU A C 1
ATOM 999 O O . GLU A 1 131 ? 2.274 2.604 17.462 1.00 92.25 131 GLU A O 1
ATOM 1004 N N . LEU A 1 132 ? 2.233 3.428 15.369 1.00 88.75 132 LEU A N 1
ATOM 1005 C CA . LEU A 1 132 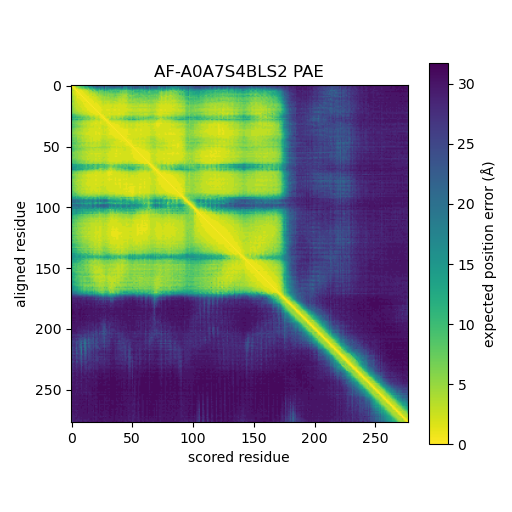? 1.049 4.270 15.560 1.00 88.75 132 LEU A CA 1
ATOM 1006 C C . LEU A 1 132 ? -0.154 3.441 16.012 1.00 88.75 132 LEU A C 1
ATOM 1008 O O . LEU A 1 132 ? -0.814 3.802 16.987 1.00 88.75 132 LEU A O 1
ATOM 1012 N N . ARG A 1 133 ? -0.407 2.297 15.362 1.00 87.69 133 ARG A N 1
ATOM 1013 C CA . ARG A 1 133 ? -1.485 1.379 15.758 1.00 87.69 133 ARG A CA 1
ATOM 1014 C C . ARG A 1 133 ? -1.308 0.907 17.203 1.00 87.69 133 ARG A C 1
ATOM 1016 O O . ARG A 1 133 ? -2.260 0.972 17.978 1.00 87.69 133 ARG A O 1
ATOM 1023 N N . SER A 1 134 ? -0.104 0.479 17.580 1.00 90.50 134 SER A N 1
ATOM 1024 C CA . SER A 1 134 ? 0.208 0.034 18.947 1.00 90.50 134 SER A CA 1
ATOM 1025 C C . SER A 1 134 ? 0.011 1.149 19.983 1.00 90.50 134 SER A C 1
ATOM 1027 O O . SER A 1 134 ? -0.614 0.944 21.032 1.00 90.50 134 SER A O 1
ATOM 1029 N N . ARG A 1 135 ? 0.476 2.364 19.669 1.00 91.06 135 ARG A N 1
ATOM 1030 C CA . ARG A 1 135 ? 0.347 3.541 20.535 1.00 91.06 135 ARG A CA 1
ATOM 1031 C C . ARG A 1 135 ? -1.114 3.942 20.735 1.00 91.06 135 ARG A C 1
ATOM 1033 O O . ARG A 1 135 ? -1.524 4.170 21.874 1.00 91.06 135 ARG A O 1
ATOM 1040 N N . VAL A 1 136 ? -1.902 4.000 19.661 1.00 89.38 136 VAL A N 1
ATOM 1041 C CA . VAL A 1 136 ? -3.331 4.346 19.727 1.00 89.38 136 VAL A CA 1
ATOM 1042 C C . VAL A 1 136 ? -4.109 3.280 20.494 1.00 89.38 136 VAL A C 1
ATOM 1044 O O . VAL A 1 136 ? -4.861 3.635 21.403 1.00 89.38 136 VAL A O 1
ATOM 1047 N N . ALA A 1 137 ? -3.873 1.995 20.209 1.00 88.75 137 ALA A N 1
ATOM 1048 C CA . ALA A 1 137 ? -4.510 0.887 20.921 1.00 88.75 137 ALA A CA 1
ATOM 1049 C C . ALA A 1 137 ? -4.205 0.915 22.428 1.00 88.75 137 ALA A C 1
ATOM 1051 O O . ALA A 1 137 ? -5.099 0.721 23.250 1.00 88.75 137 ALA A O 1
ATOM 1052 N N . SER A 1 138 ? -2.964 1.233 22.803 1.00 89.94 138 SER A N 1
ATOM 1053 C CA . SER A 1 138 ? -2.567 1.374 24.209 1.00 89.94 138 SER A CA 1
ATOM 1054 C C . SER A 1 138 ? -3.235 2.574 24.888 1.00 89.94 138 SER A C 1
ATOM 1056 O O . SER A 1 138 ? -3.688 2.463 26.027 1.00 89.94 138 SER A O 1
ATOM 1058 N N . ALA A 1 139 ? -3.341 3.711 24.192 1.00 88.81 139 ALA A N 1
ATOM 1059 C CA . ALA A 1 139 ? -4.005 4.915 24.698 1.00 88.81 139 ALA A CA 1
ATOM 1060 C C . ALA A 1 139 ? -5.531 4.754 24.833 1.00 88.81 139 ALA A C 1
ATOM 1062 O O . ALA A 1 139 ? -6.158 5.449 25.630 1.00 88.81 139 ALA A O 1
ATOM 1063 N N . HIS A 1 140 ? -6.123 3.831 24.074 1.00 88.06 140 HIS A N 1
ATOM 1064 C CA . HIS A 1 140 ? -7.561 3.553 24.051 1.00 88.06 140 HIS A CA 1
ATOM 1065 C C . HIS A 1 140 ? -7.899 2.219 24.731 1.00 88.06 140 HIS A C 1
ATOM 1067 O O . HIS A 1 140 ? -8.929 1.607 24.447 1.00 88.06 140 HIS A O 1
ATOM 1073 N N . LYS A 1 141 ? -7.043 1.755 25.650 1.00 88.12 141 LYS A N 1
ATOM 1074 C CA . LYS A 1 141 ? -7.255 0.499 26.370 1.00 88.12 141 LYS A CA 1
ATOM 1075 C C . LYS A 1 141 ? -8.605 0.513 27.098 1.00 88.12 141 LYS A C 1
ATOM 1077 O O . LYS A 1 141 ? -8.853 1.375 27.935 1.00 88.12 141 LYS A O 1
ATOM 1082 N N . GLY A 1 142 ? -9.444 -0.480 26.805 1.00 85.25 142 GLY A N 1
ATOM 1083 C CA . GLY A 1 142 ? -10.779 -0.623 27.396 1.00 85.25 142 GLY A CA 1
ATOM 1084 C C . GLY A 1 142 ? -11.900 0.093 26.639 1.00 85.25 142 GLY A C 1
ATOM 1085 O O . GLY A 1 142 ? -13.038 0.037 27.097 1.00 85.25 142 GLY A O 1
ATOM 1086 N N . LYS A 1 143 ? -11.605 0.739 25.503 1.00 89.50 143 LYS A N 1
ATOM 1087 C CA . LYS A 1 143 ? -12.629 1.209 24.564 1.00 89.50 143 LYS A CA 1
ATOM 1088 C C . LYS A 1 143 ? -13.066 0.103 23.606 1.00 89.50 143 LYS A C 1
ATOM 1090 O O . LYS A 1 143 ? -12.405 -0.932 23.498 1.00 89.50 143 LYS A O 1
ATOM 1095 N N . ASP A 1 144 ? -14.175 0.352 22.918 1.00 90.81 144 ASP A N 1
ATOM 1096 C CA . ASP A 1 144 ? -14.696 -0.534 21.884 1.00 90.81 144 ASP A CA 1
ATOM 1097 C C . ASP A 1 144 ? -13.674 -0.714 20.738 1.00 90.81 144 ASP A C 1
ATOM 1099 O O . ASP A 1 144 ? -13.036 0.263 20.329 1.00 90.81 144 ASP A O 1
ATOM 1103 N N . PRO A 1 145 ? -13.471 -1.938 20.211 1.00 85.88 145 PRO A N 1
ATOM 1104 C CA . PRO A 1 145 ? -12.512 -2.188 19.137 1.00 85.88 145 PRO A CA 1
ATOM 1105 C C . PRO A 1 145 ? -12.774 -1.357 17.874 1.00 85.88 145 PRO A C 1
ATOM 1107 O O . PRO A 1 145 ? -11.806 -0.946 17.232 1.00 85.88 145 PRO A O 1
ATOM 1110 N N . ALA A 1 146 ? -14.033 -1.054 17.542 1.00 86.62 146 ALA A N 1
ATOM 1111 C CA . ALA A 1 146 ? -14.362 -0.216 16.392 1.00 86.62 146 ALA A CA 1
ATOM 1112 C C . ALA A 1 146 ? -13.921 1.240 16.613 1.00 86.62 146 ALA A C 1
ATOM 1114 O O . ALA A 1 146 ? -13.405 1.877 15.694 1.00 86.62 146 ALA A O 1
ATOM 1115 N N . GLU A 1 147 ? -14.039 1.760 17.840 1.00 87.81 147 GLU A N 1
ATOM 1116 C CA . GLU A 1 147 ? -13.515 3.089 18.185 1.00 87.81 147 GLU A CA 1
ATOM 1117 C C . GLU A 1 147 ? -11.986 3.138 18.095 1.00 87.81 147 GLU A C 1
ATOM 1119 O O . GLU A 1 147 ? -11.419 4.123 17.615 1.00 87.81 147 GLU A O 1
ATOM 1124 N N . VAL A 1 148 ? -11.305 2.075 18.538 1.00 87.25 148 VAL A N 1
ATOM 1125 C CA . VAL A 1 148 ? -9.844 1.969 18.425 1.00 87.25 148 VAL A CA 1
ATOM 1126 C C . VAL A 1 148 ? -9.428 1.945 16.956 1.00 87.25 148 VAL A C 1
ATOM 1128 O O . VAL A 1 148 ? -8.506 2.663 16.571 1.00 87.25 148 VAL A O 1
ATOM 1131 N N . GLU A 1 149 ? -10.106 1.159 16.123 1.00 85.19 149 GLU A N 1
ATOM 1132 C CA . GLU A 1 149 ? -9.803 1.054 14.695 1.00 85.19 149 GLU A CA 1
ATOM 1133 C C . GLU A 1 149 ? -10.067 2.376 13.956 1.00 85.19 149 GLU A C 1
ATOM 1135 O O . GLU A 1 149 ? -9.221 2.823 13.176 1.00 85.19 149 GLU A O 1
ATOM 1140 N N . ALA A 1 150 ? -11.163 3.068 14.280 1.00 85.94 150 ALA A N 1
ATOM 1141 C CA . ALA A 1 150 ? -11.452 4.403 13.762 1.00 85.94 150 ALA A CA 1
ATOM 1142 C C . ALA A 1 150 ? -10.370 5.424 14.158 1.00 85.94 150 ALA A C 1
ATOM 1144 O O . ALA A 1 150 ? -9.910 6.198 13.312 1.00 85.94 150 ALA A O 1
ATOM 1145 N N . ALA A 1 151 ? -9.910 5.398 15.414 1.00 86.94 151 ALA A N 1
ATOM 1146 C CA . ALA A 1 151 ? -8.832 6.264 15.892 1.00 86.94 151 ALA A CA 1
ATOM 1147 C C . ALA A 1 151 ? -7.490 5.954 15.206 1.00 86.94 151 ALA A C 1
ATOM 1149 O O . ALA A 1 151 ? -6.751 6.873 14.850 1.00 86.94 151 ALA A O 1
ATOM 1150 N N . VAL A 1 152 ? -7.182 4.674 14.966 1.00 85.44 152 VAL A N 1
ATOM 1151 C CA . VAL A 1 152 ? -5.992 4.258 14.203 1.00 85.44 152 VAL A CA 1
ATOM 1152 C C . VAL A 1 152 ? -6.079 4.752 12.760 1.00 85.44 152 VAL A C 1
ATOM 1154 O O . VAL A 1 152 ? -5.100 5.292 12.244 1.00 85.44 152 VAL A O 1
ATOM 1157 N N . GLY A 1 153 ? -7.240 4.613 12.115 1.00 83.75 153 GLY A N 1
ATOM 1158 C CA . GLY A 1 153 ? -7.474 5.117 10.762 1.00 83.75 153 GLY A CA 1
ATOM 1159 C C . GLY A 1 153 ? -7.314 6.636 10.665 1.00 83.75 153 GLY A C 1
ATOM 1160 O O . GLY A 1 153 ? -6.671 7.130 9.740 1.00 83.75 153 GLY A O 1
ATOM 1161 N N . ALA A 1 154 ? -7.829 7.386 11.643 1.00 85.69 154 ALA A N 1
ATOM 1162 C CA . ALA A 1 154 ? -7.653 8.837 11.716 1.00 85.69 154 ALA A CA 1
ATOM 1163 C C . ALA A 1 154 ? -6.177 9.238 11.886 1.00 85.69 154 ALA A C 1
ATOM 1165 O O . ALA A 1 154 ? -5.672 10.023 11.086 1.00 85.69 154 ALA A O 1
ATOM 1166 N N . ALA A 1 155 ? -5.471 8.642 12.853 1.00 85.94 155 ALA A N 1
ATOM 1167 C CA . ALA A 1 155 ? -4.058 8.935 13.109 1.00 85.94 155 ALA A CA 1
ATOM 1168 C C . ALA A 1 155 ? -3.159 8.610 11.903 1.00 85.94 155 ALA A C 1
ATOM 1170 O O . ALA A 1 155 ? -2.183 9.305 11.631 1.00 85.94 155 ALA A O 1
ATOM 1171 N N . ARG A 1 156 ? -3.490 7.557 11.149 1.00 84.00 156 ARG A N 1
ATOM 1172 C CA . ARG A 1 156 ? -2.777 7.209 9.913 1.00 84.00 156 ARG A CA 1
ATOM 1173 C C . ARG A 1 156 ? -3.003 8.218 8.806 1.00 84.00 156 ARG A C 1
ATOM 1175 O O . ARG A 1 156 ? -2.032 8.606 8.167 1.00 84.00 156 ARG A O 1
ATOM 1182 N N . ARG A 1 157 ? -4.253 8.639 8.587 1.00 82.81 157 ARG A N 1
ATOM 1183 C CA . ARG A 1 157 ? -4.566 9.681 7.601 1.00 82.81 157 ARG A CA 1
ATOM 1184 C C . ARG A 1 157 ? -3.830 10.973 7.926 1.00 82.81 157 ARG A C 1
ATOM 1186 O O . ARG A 1 157 ? -3.213 11.543 7.039 1.00 82.81 157 ARG A O 1
ATOM 1193 N N . GLU A 1 158 ? -3.818 11.379 9.191 1.00 86.50 158 GLU A N 1
ATOM 1194 C CA . GLU A 1 158 ? -3.066 12.553 9.642 1.00 86.50 158 GLU A CA 1
ATOM 1195 C C . GLU A 1 158 ? -1.562 12.418 9.353 1.00 86.50 158 GLU A C 1
ATOM 1197 O O . GLU A 1 158 ? -0.985 13.289 8.704 1.00 86.50 158 GLU A O 1
ATOM 1202 N N . ALA A 1 159 ? -0.944 11.290 9.723 1.00 84.56 159 ALA A N 1
ATOM 1203 C CA . ALA A 1 159 ? 0.469 11.035 9.435 1.00 84.56 159 ALA A CA 1
ATOM 1204 C C . ALA A 1 159 ? 0.773 11.008 7.925 1.00 84.56 159 ALA A C 1
ATOM 1206 O O . ALA A 1 159 ? 1.808 11.500 7.477 1.00 84.56 159 ALA A O 1
ATOM 1207 N N . ALA A 1 160 ? -0.127 10.449 7.116 1.00 82.81 160 ALA A N 1
ATOM 1208 C CA . ALA A 1 160 ? 0.039 10.393 5.670 1.00 82.81 160 ALA A CA 1
ATOM 1209 C C . ALA A 1 160 ? -0.101 11.786 5.022 1.00 82.81 160 ALA A C 1
ATOM 1211 O O . ALA A 1 160 ? 0.690 12.122 4.137 1.00 82.81 160 ALA A O 1
ATOM 1212 N N . ILE A 1 161 ? -1.016 12.630 5.520 1.00 84.62 161 ILE A N 1
ATOM 1213 C CA . ILE A 1 161 ? -1.135 14.044 5.127 1.00 84.62 161 ILE A CA 1
ATOM 1214 C C . ILE A 1 161 ? 0.139 14.81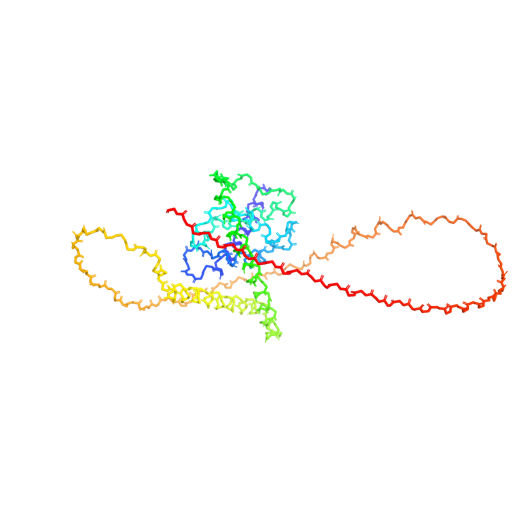1 5.500 1.00 84.62 161 ILE A C 1
ATOM 1216 O O . ILE A 1 161 ? 0.680 15.522 4.654 1.00 84.62 161 ILE A O 1
ATOM 1220 N N . GLU A 1 162 ? 0.665 14.642 6.717 1.00 86.62 162 GLU A N 1
ATOM 1221 C CA . GLU A 1 162 ? 1.914 15.288 7.151 1.00 86.62 162 GLU A CA 1
ATOM 1222 C C . GLU A 1 162 ? 3.086 14.896 6.235 1.00 86.62 162 GLU A C 1
ATOM 1224 O O . GLU A 1 162 ? 3.850 15.752 5.779 1.00 86.62 162 GLU A O 1
ATOM 1229 N N . ARG A 1 163 ? 3.193 13.608 5.880 1.00 83.88 163 ARG A N 1
ATOM 1230 C CA . ARG A 1 163 ? 4.198 13.130 4.919 1.00 83.88 163 ARG A CA 1
ATOM 1231 C C . ARG A 1 163 ? 4.008 13.746 3.533 1.00 83.88 163 ARG A C 1
ATOM 1233 O O . ARG A 1 163 ? 4.993 14.166 2.925 1.00 83.88 163 ARG A O 1
ATOM 1240 N N . ALA A 1 164 ? 2.776 13.817 3.032 1.00 81.69 164 ALA A N 1
ATOM 1241 C CA . ALA A 1 164 ? 2.479 14.436 1.742 1.00 81.69 164 ALA A CA 1
ATOM 1242 C C . ALA A 1 164 ? 2.841 15.930 1.734 1.00 81.69 164 ALA A C 1
ATOM 1244 O O . ALA A 1 164 ? 3.476 16.405 0.793 1.00 81.69 164 ALA A O 1
ATOM 1245 N N . GLN A 1 165 ? 2.522 16.656 2.806 1.00 85.38 165 GLN A N 1
ATOM 1246 C CA . GLN A 1 165 ? 2.884 18.064 2.966 1.00 85.38 165 GLN A CA 1
ATOM 1247 C C . GLN A 1 165 ? 4.399 18.259 3.045 1.00 85.38 165 GLN A C 1
ATOM 1249 O O . GLN A 1 165 ? 4.930 19.111 2.335 1.00 85.38 165 GLN A O 1
ATOM 1254 N N . ARG A 1 166 ? 5.115 17.438 3.827 1.00 85.94 166 ARG A N 1
ATOM 1255 C CA . ARG A 1 166 ? 6.584 17.485 3.902 1.00 85.94 166 ARG A CA 1
ATOM 1256 C C . ARG A 1 166 ? 7.226 17.250 2.532 1.00 85.94 166 ARG A C 1
ATOM 1258 O O . ARG A 1 166 ? 8.202 17.917 2.205 1.00 85.94 166 ARG A O 1
ATOM 1265 N N . ARG A 1 167 ? 6.676 16.347 1.712 1.00 81.50 167 ARG A N 1
ATOM 1266 C CA . ARG A 1 167 ? 7.144 16.135 0.329 1.00 81.50 167 ARG A CA 1
ATOM 1267 C C . ARG A 1 167 ? 6.892 17.357 -0.554 1.00 81.50 167 ARG A C 1
ATOM 1269 O O . ARG A 1 167 ? 7.818 17.802 -1.224 1.00 81.50 167 ARG A O 1
ATOM 1276 N N . LYS A 1 168 ? 5.679 17.926 -0.514 1.00 82.44 168 LYS A N 1
ATOM 1277 C CA . LYS A 1 168 ? 5.335 19.153 -1.258 1.00 82.44 168 LYS A CA 1
ATOM 1278 C C . LYS A 1 168 ? 6.258 20.323 -0.857 1.00 82.44 168 LYS A C 1
ATOM 1280 O O . LYS A 1 168 ? 6.731 21.047 -1.725 1.00 82.44 168 LYS A O 1
ATOM 1285 N N . GLN A 1 169 ? 6.594 20.453 0.430 1.00 84.50 169 GLN A N 1
ATOM 1286 C CA . GLN A 1 169 ? 7.534 21.464 0.939 1.00 84.50 169 GLN A CA 1
ATOM 1287 C C . GLN A 1 169 ? 8.978 21.218 0.481 1.00 84.50 169 GLN A C 1
ATOM 1289 O O . GLN A 1 169 ? 9.603 22.125 -0.064 1.00 84.50 169 GLN A O 1
ATOM 1294 N N . ALA A 1 170 ? 9.492 19.991 0.611 1.00 80.25 170 ALA A N 1
ATOM 1295 C CA . ALA A 1 170 ? 10.844 19.647 0.161 1.00 80.25 170 ALA A CA 1
ATOM 1296 C C . ALA A 1 170 ? 11.032 19.843 -1.359 1.00 80.25 170 ALA A C 1
ATOM 1298 O O . ALA A 1 170 ? 12.103 20.256 -1.808 1.00 80.25 170 ALA A O 1
ATOM 1299 N N . ALA A 1 171 ? 9.979 19.600 -2.147 1.00 75.19 171 ALA A N 1
ATOM 1300 C CA . ALA A 1 171 ? 9.964 19.887 -3.580 1.00 75.19 171 ALA A CA 1
ATOM 1301 C C . ALA A 1 171 ? 9.978 21.397 -3.889 1.00 75.19 171 ALA A C 1
ATOM 1303 O O . ALA A 1 171 ? 10.503 21.798 -4.920 1.00 75.19 171 ALA A O 1
ATOM 1304 N N . SER A 1 172 ? 9.442 22.240 -3.000 1.00 76.31 172 SER A N 1
ATOM 1305 C CA . SER A 1 172 ? 9.468 23.704 -3.154 1.00 76.31 172 SER A CA 1
ATOM 1306 C C . SER A 1 172 ? 10.762 24.370 -2.662 1.00 76.31 172 SER A C 1
ATOM 1308 O O . SER A 1 172 ? 11.083 25.472 -3.098 1.00 76.31 172 SER A O 1
ATOM 1310 N N . GLU A 1 173 ? 11.519 23.714 -1.774 1.00 69.62 173 GLU A N 1
ATOM 1311 C CA . GLU A 1 173 ? 12.762 24.245 -1.185 1.00 69.62 173 GLU A CA 1
ATOM 1312 C C . GLU A 1 173 ? 14.036 23.860 -1.954 1.00 69.62 173 GLU A C 1
ATOM 1314 O O . GLU A 1 173 ? 15.112 24.378 -1.654 1.00 69.62 173 GLU A O 1
ATOM 1319 N N . THR A 1 174 ? 13.949 22.976 -2.952 1.00 48.41 174 THR A N 1
ATOM 1320 C CA . THR A 1 174 ? 15.076 22.677 -3.843 1.00 48.41 174 THR A CA 1
ATOM 1321 C C . THR A 1 174 ? 15.104 23.703 -4.984 1.00 48.41 174 THR A C 1
ATOM 1323 O O . THR A 1 174 ? 14.273 23.625 -5.887 1.00 48.41 174 THR A O 1
ATOM 1326 N N . PRO A 1 175 ? 16.025 24.693 -4.983 1.00 47.75 175 PRO A N 1
ATOM 1327 C CA . PRO A 1 175 ? 16.181 25.569 -6.137 1.00 47.75 175 PRO A CA 1
ATOM 1328 C C . PRO A 1 175 ? 16.606 24.727 -7.348 1.00 47.75 175 PRO A C 1
ATOM 1330 O O . PRO A 1 175 ? 17.307 23.723 -7.165 1.00 47.75 175 PRO A O 1
ATOM 1333 N N . PRO A 1 176 ? 16.235 25.118 -8.585 1.00 47.78 176 PRO A N 1
ATOM 1334 C CA . PRO A 1 176 ? 16.805 24.492 -9.765 1.00 47.78 176 PRO A CA 1
ATOM 1335 C C . PRO A 1 176 ? 18.320 24.589 -9.626 1.00 47.78 176 PRO A C 1
ATOM 1337 O O . PRO A 1 176 ? 18.872 25.683 -9.485 1.00 47.78 176 PRO A O 1
ATOM 1340 N N . ILE A 1 177 ? 18.991 23.439 -9.600 1.00 45.09 177 ILE A N 1
ATOM 1341 C CA . ILE A 1 177 ? 20.441 23.389 -9.713 1.00 45.09 177 ILE A CA 1
ATOM 1342 C C . ILE A 1 177 ? 20.732 24.073 -11.045 1.00 45.09 177 ILE A C 1
ATOM 1344 O O . ILE A 1 177 ? 20.442 23.523 -12.106 1.00 45.09 177 ILE A O 1
ATOM 1348 N N . SER A 1 178 ? 21.236 25.304 -10.979 1.00 44.72 178 SER A N 1
ATOM 1349 C CA . SER A 1 178 ? 21.730 26.076 -12.111 1.00 44.72 178 SER A CA 1
ATOM 1350 C C . SER A 1 178 ? 23.017 25.418 -12.614 1.00 44.72 178 SER A C 1
ATOM 1352 O O . SER A 1 178 ? 24.115 25.944 -12.460 1.00 44.72 178 SER A O 1
ATOM 1354 N N . GLY A 1 179 ? 22.888 24.202 -13.135 1.00 48.75 179 GLY A N 1
ATOM 1355 C CA . GLY A 1 179 ? 23.883 23.518 -13.942 1.00 48.75 179 GLY A CA 1
ATOM 1356 C C . GLY A 1 179 ? 23.536 23.774 -15.397 1.00 48.75 179 GLY A C 1
ATOM 1357 O O . GLY A 1 179 ? 22.993 22.905 -16.068 1.00 48.75 179 GLY A O 1
ATOM 1358 N N . GLY A 1 180 ? 23.770 25.003 -15.844 1.00 38.75 180 GLY A N 1
ATOM 1359 C CA . GLY A 1 180 ? 23.602 25.414 -17.227 1.00 38.75 180 GLY A CA 1
ATOM 1360 C C . GLY A 1 180 ? 24.812 26.232 -17.624 1.00 38.75 180 GLY A C 1
ATOM 1361 O O . GLY A 1 180 ? 24.843 27.433 -17.377 1.00 38.75 180 GLY A O 1
ATOM 1362 N N . ASP A 1 181 ? 25.804 25.537 -18.177 1.00 44.09 181 ASP A N 1
ATOM 1363 C CA . ASP A 1 181 ? 26.865 26.093 -19.008 1.00 44.09 181 ASP A CA 1
ATOM 1364 C C . ASP A 1 181 ? 26.333 27.251 -19.864 1.00 44.09 181 ASP A C 1
ATOM 1366 O O . ASP A 1 181 ? 25.323 27.123 -20.564 1.00 44.09 181 ASP A O 1
ATOM 1370 N N . GLU A 1 182 ? 27.042 28.376 -19.806 1.00 46.34 182 GLU A N 1
ATOM 1371 C CA . GLU A 1 182 ? 26.905 29.502 -20.721 1.00 46.34 182 GLU A CA 1
ATOM 1372 C C . GLU A 1 182 ? 27.122 29.023 -22.164 1.00 46.34 182 GLU A C 1
ATOM 1374 O O . GLU A 1 182 ? 28.232 29.027 -22.693 1.00 46.34 182 GLU A O 1
ATOM 1379 N N . SER A 1 183 ? 26.044 28.646 -22.845 1.00 47.03 183 SER A N 1
ATOM 1380 C CA . SER A 1 183 ? 26.003 28.675 -24.302 1.00 47.03 183 SER A CA 1
ATOM 1381 C C . SER A 1 183 ? 24.883 29.607 -24.728 1.00 47.03 183 SER A C 1
ATOM 1383 O O . SER A 1 183 ? 23.705 29.256 -24.763 1.00 47.03 183 SER A O 1
ATOM 1385 N N . ALA A 1 184 ? 25.289 30.848 -24.985 1.00 46.53 184 ALA A N 1
ATOM 1386 C CA . ALA A 1 184 ? 24.466 31.883 -25.569 1.00 46.53 184 ALA A CA 1
ATOM 1387 C C . ALA A 1 184 ? 23.855 31.395 -26.888 1.00 46.53 184 ALA A C 1
ATOM 1389 O O . ALA A 1 184 ? 24.574 31.093 -27.841 1.00 46.53 184 ALA A O 1
ATOM 1390 N N . ASN A 1 185 ? 22.528 31.397 -26.971 1.00 41.56 185 ASN A N 1
ATOM 1391 C CA . ASN A 1 185 ? 21.874 31.672 -28.238 1.00 41.56 185 ASN A CA 1
ATOM 1392 C C . ASN A 1 185 ? 20.593 32.469 -27.984 1.00 41.56 185 ASN A C 1
ATOM 1394 O O . ASN A 1 185 ? 19.589 31.947 -27.503 1.00 41.56 185 ASN A O 1
ATOM 1398 N N . ASP A 1 186 ? 20.696 33.762 -28.278 1.00 42.03 186 ASP A N 1
ATOM 1399 C CA . ASP A 1 186 ? 19.610 34.728 -28.353 1.00 42.03 186 ASP A CA 1
ATOM 1400 C C . ASP A 1 186 ? 18.520 34.256 -29.321 1.00 42.03 186 ASP A C 1
ATOM 1402 O O . ASP A 1 186 ? 18.784 33.888 -30.467 1.00 42.03 186 ASP A O 1
ATOM 1406 N N . GLY A 1 187 ? 17.271 34.328 -28.872 1.00 38.19 187 GLY A N 1
ATOM 1407 C CA . GLY A 1 187 ? 16.109 33.979 -29.679 1.00 38.19 187 GLY A CA 1
ATOM 1408 C C . GLY A 1 187 ? 14.811 34.307 -28.960 1.00 38.19 187 GLY A C 1
ATOM 1409 O O . GLY A 1 187 ? 14.054 33.412 -28.605 1.00 38.19 187 GLY A O 1
ATOM 1410 N N . ALA A 1 188 ? 14.592 35.596 -28.710 1.00 40.03 188 ALA A N 1
ATOM 1411 C CA . ALA A 1 188 ? 13.387 36.148 -28.108 1.00 40.03 188 ALA A CA 1
ATOM 1412 C C . ALA A 1 188 ? 12.100 35.731 -28.846 1.00 40.03 188 ALA A C 1
ATOM 1414 O O . ALA A 1 188 ? 11.987 35.907 -30.060 1.00 40.03 188 ALA A O 1
ATOM 1415 N N . ALA A 1 189 ? 11.097 35.288 -28.087 1.00 40.22 189 ALA A N 1
ATOM 1416 C CA . ALA A 1 189 ? 9.693 35.425 -28.454 1.00 40.22 189 ALA A CA 1
ATOM 1417 C C . ALA A 1 189 ? 8.844 35.624 -27.189 1.00 40.22 189 ALA A C 1
ATOM 1419 O O . ALA A 1 189 ? 8.641 34.727 -26.378 1.00 40.22 189 ALA A O 1
ATOM 1420 N N . ASP A 1 190 ? 8.416 36.871 -27.070 1.00 42.59 190 ASP A N 1
ATOM 1421 C CA . ASP A 1 190 ? 7.437 37.493 -26.189 1.00 42.59 190 ASP A CA 1
ATOM 1422 C C . ASP A 1 190 ? 6.081 36.752 -26.206 1.00 42.59 190 ASP A C 1
ATOM 1424 O O . ASP A 1 190 ? 5.507 36.595 -27.284 1.00 42.59 190 ASP A O 1
ATOM 1428 N N . VAL A 1 191 ? 5.549 36.328 -25.048 1.00 40.91 191 VAL A N 1
ATOM 1429 C CA . VAL A 1 191 ? 4.095 36.165 -24.841 1.00 40.91 191 VAL A CA 1
ATOM 1430 C C . VAL A 1 191 ? 3.734 36.539 -23.402 1.00 40.91 191 VAL A C 1
ATOM 1432 O O . VAL A 1 191 ? 4.294 36.028 -22.434 1.00 40.91 191 VAL A O 1
ATOM 1435 N N . ALA A 1 192 ? 2.789 37.470 -23.324 1.00 39.03 192 ALA A N 1
ATOM 1436 C CA . ALA A 1 192 ? 2.281 38.163 -22.158 1.00 39.03 192 ALA A CA 1
ATOM 1437 C C . ALA A 1 192 ? 1.472 37.301 -21.169 1.00 39.03 192 ALA A C 1
ATOM 1439 O O . ALA A 1 192 ? 0.983 36.219 -21.482 1.00 39.03 192 ALA A O 1
ATOM 1440 N N . ALA A 1 193 ? 1.342 37.885 -19.977 1.00 44.22 193 ALA A N 1
ATOM 1441 C CA . ALA A 1 193 ? 0.586 37.475 -18.802 1.00 44.22 193 ALA A CA 1
ATOM 1442 C C . ALA A 1 193 ? -0.904 37.179 -19.039 1.00 44.22 193 ALA A C 1
ATOM 1444 O O . ALA A 1 193 ? -1.516 37.774 -19.922 1.00 44.22 193 ALA A O 1
ATOM 1445 N N . ASP A 1 194 ? -1.488 36.382 -18.138 1.00 34.69 194 ASP A N 1
ATOM 1446 C CA . ASP A 1 194 ? -2.817 36.665 -17.585 1.00 34.69 194 ASP A CA 1
ATOM 1447 C C . ASP A 1 194 ? -2.944 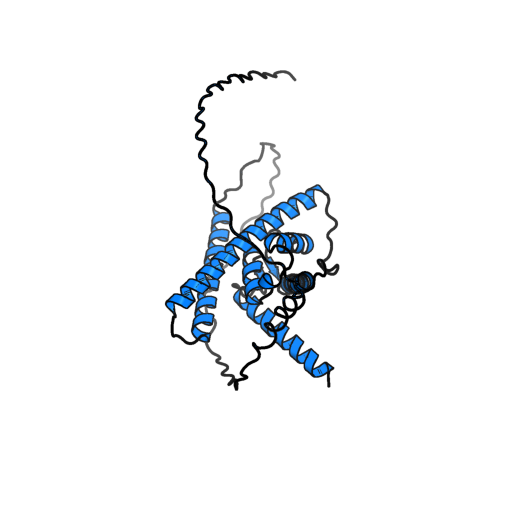36.049 -16.178 1.00 34.69 194 ASP A C 1
ATOM 1449 O O . ASP A 1 194 ? -2.570 34.896 -15.946 1.00 34.69 194 ASP A O 1
ATOM 1453 N N . GLU A 1 195 ? -3.407 36.867 -15.235 1.00 50.03 195 GLU A N 1
ATOM 1454 C CA . GLU A 1 195 ? -3.730 36.515 -13.852 1.00 50.03 195 GLU A CA 1
ATOM 1455 C C . GLU A 1 195 ? -5.220 36.159 -13.763 1.00 50.03 195 GLU A C 1
ATOM 1457 O O . GLU A 1 195 ? -6.013 36.922 -14.292 1.00 50.03 195 GLU A O 1
ATOM 1462 N N . ASP A 1 196 ? -5.610 35.072 -13.080 1.00 37.00 196 ASP A N 1
ATOM 1463 C CA . ASP A 1 196 ? -6.808 35.006 -12.209 1.00 37.00 196 ASP A CA 1
ATOM 1464 C C . ASP A 1 196 ? -7.183 33.562 -11.809 1.00 37.00 196 ASP A C 1
ATOM 1466 O O . ASP A 1 196 ? -7.345 32.695 -12.664 1.00 37.00 196 ASP A O 1
ATOM 1470 N N . ALA A 1 197 ? -7.365 33.343 -10.496 1.00 42.50 197 ALA A N 1
ATOM 1471 C CA . ALA A 1 197 ? -8.279 32.391 -9.820 1.00 42.50 197 ALA A CA 1
ATOM 1472 C C . ALA A 1 197 ? -7.762 32.151 -8.383 1.00 42.50 197 ALA A C 1
ATOM 1474 O O . ALA A 1 197 ? -6.940 31.277 -8.126 1.00 42.50 197 ALA A O 1
ATOM 1475 N N . VAL A 1 198 ? -8.002 33.056 -7.434 1.00 39.25 198 VAL A N 1
ATOM 1476 C CA . VAL A 1 198 ? -9.219 33.178 -6.605 1.00 39.25 198 VAL A CA 1
ATOM 1477 C C . VAL A 1 198 ? -9.589 31.897 -5.839 1.00 39.25 198 VAL A C 1
ATOM 1479 O O . VAL A 1 198 ? -10.082 30.914 -6.380 1.00 39.25 198 VAL A O 1
ATOM 1482 N N . LEU A 1 199 ? -9.391 32.015 -4.525 1.00 44.16 199 LEU A N 1
ATOM 1483 C CA . LEU A 1 199 ? -9.970 31.276 -3.403 1.00 44.16 199 LEU A CA 1
ATOM 1484 C C . LEU A 1 199 ? -11.370 30.688 -3.652 1.00 44.16 199 LEU A C 1
ATOM 1486 O O . LEU A 1 199 ? -12.310 31.425 -3.939 1.00 44.16 199 LEU A O 1
ATOM 1490 N N . LEU A 1 200 ? -11.544 29.407 -3.318 1.00 38.44 200 LEU A N 1
ATOM 1491 C CA . LEU A 1 200 ? -12.833 28.865 -2.883 1.00 38.44 200 LEU A CA 1
ATOM 1492 C C . LEU A 1 200 ? -12.624 27.770 -1.832 1.00 38.44 200 LEU A C 1
ATOM 1494 O O . LEU A 1 200 ? -12.366 26.608 -2.123 1.00 38.44 200 LEU A O 1
ATOM 1498 N N . ALA A 1 201 ? -12.759 28.186 -0.576 1.00 38.91 201 ALA A N 1
ATOM 1499 C CA . ALA A 1 201 ? -13.173 27.315 0.507 1.00 38.91 201 ALA A CA 1
ATOM 1500 C C . ALA A 1 201 ? -14.691 27.117 0.412 1.00 38.91 201 ALA A C 1
ATOM 1502 O O . ALA A 1 201 ? -15.402 28.115 0.279 1.00 38.91 201 ALA A O 1
ATOM 1503 N N . SER A 1 202 ? -15.182 25.878 0.536 1.00 36.66 202 SER A N 1
ATOM 1504 C CA . SER A 1 202 ? -16.337 25.504 1.379 1.00 36.66 202 SER A CA 1
ATOM 1505 C C . SER A 1 202 ? -16.859 24.088 1.097 1.00 36.66 202 SER A C 1
ATOM 1507 O O . SER A 1 202 ? -17.161 23.745 -0.038 1.00 36.66 202 SER A O 1
ATOM 1509 N N . ALA A 1 203 ? -17.108 23.378 2.203 1.00 39.12 203 ALA A N 1
ATOM 1510 C CA . ALA A 1 203 ? -18.232 22.468 2.449 1.00 39.12 203 ALA A CA 1
ATOM 1511 C C . ALA A 1 203 ? -18.273 21.088 1.761 1.00 39.12 203 ALA A C 1
ATOM 1513 O O . ALA A 1 203 ? -18.750 20.940 0.641 1.00 39.12 203 ALA A O 1
ATOM 1514 N N . LEU A 1 204 ? -17.992 20.046 2.555 1.00 35.41 204 LEU A N 1
ATOM 1515 C CA . LEU A 1 204 ? -18.706 18.771 2.454 1.00 35.41 204 LEU A CA 1
ATOM 1516 C C . LEU A 1 204 ? -19.461 18.504 3.770 1.00 35.41 204 LEU A C 1
ATOM 1518 O O . LEU A 1 204 ? -18.889 18.710 4.845 1.00 35.41 204 LEU A O 1
ATOM 1522 N N . PRO A 1 205 ? -20.749 18.118 3.709 1.00 40.62 205 PRO A N 1
ATOM 1523 C CA . PRO A 1 205 ? -21.575 17.897 4.885 1.00 40.62 205 PRO A CA 1
ATOM 1524 C C . PRO A 1 205 ? -21.254 16.568 5.576 1.00 40.62 205 PRO A C 1
ATOM 1526 O O . PRO A 1 205 ? -20.928 15.564 4.945 1.00 40.62 205 PRO A O 1
ATOM 1529 N N . ALA A 1 206 ? -21.407 16.594 6.898 1.00 41.66 206 ALA A N 1
ATOM 1530 C CA . ALA A 1 206 ? -21.565 15.420 7.736 1.00 41.66 206 ALA A CA 1
ATOM 1531 C C . ALA A 1 206 ? -22.882 14.685 7.416 1.00 41.66 206 ALA A C 1
ATOM 1533 O O . ALA A 1 206 ? -23.814 15.284 6.880 1.00 41.66 206 ALA A O 1
ATOM 1534 N N . GLU A 1 207 ? -22.948 13.432 7.879 1.00 39.41 207 GLU A N 1
ATOM 1535 C CA . GLU A 1 207 ? -24.127 12.559 8.012 1.00 39.41 207 GLU A CA 1
ATOM 1536 C C . GLU A 1 207 ? -24.362 11.576 6.849 1.00 39.41 207 GLU A C 1
ATOM 1538 O O . GLU A 1 207 ? -24.930 11.893 5.808 1.00 39.41 207 GLU A O 1
ATOM 1543 N N . THR A 1 208 ? -24.020 10.308 7.078 1.00 36.19 208 THR A N 1
ATOM 1544 C CA . THR A 1 208 ? -25.043 9.249 7.142 1.00 36.19 208 THR A CA 1
ATOM 1545 C C . THR A 1 208 ? -24.468 8.016 7.830 1.00 36.19 208 THR A C 1
ATOM 1547 O O . THR A 1 208 ? -23.579 7.332 7.328 1.00 36.19 208 THR A O 1
ATOM 1550 N N . ALA A 1 209 ? -24.988 7.772 9.030 1.00 41.72 209 ALA A N 1
ATOM 1551 C CA . ALA A 1 209 ? -24.859 6.527 9.755 1.00 41.72 209 ALA A CA 1
ATOM 1552 C C . ALA A 1 209 ? -25.565 5.402 8.983 1.00 41.72 209 ALA A C 1
ATOM 1554 O O . ALA A 1 209 ? -26.729 5.537 8.612 1.00 41.72 209 ALA A O 1
ATOM 1555 N N . CYS A 1 210 ? -24.874 4.280 8.807 1.00 34.16 210 CYS A N 1
ATOM 1556 C CA . CYS A 1 210 ? -25.509 2.990 8.579 1.00 34.16 210 CYS A CA 1
ATOM 1557 C C . CYS A 1 210 ? -25.134 2.086 9.754 1.00 34.16 210 CYS A C 1
ATOM 1559 O O . CYS A 1 210 ? -24.086 1.443 9.753 1.00 34.16 210 CYS A O 1
ATOM 1561 N N . GLU A 1 211 ? -26.007 2.073 10.762 1.00 38.88 211 GLU A N 1
ATOM 1562 C CA . GLU A 1 211 ? -26.191 0.925 11.646 1.00 38.88 211 GLU A CA 1
ATOM 1563 C C . GLU A 1 211 ? -26.500 -0.299 10.775 1.00 38.88 211 GLU A C 1
ATOM 1565 O O . GLU A 1 211 ? -27.517 -0.346 10.082 1.00 38.88 211 GLU A O 1
ATOM 1570 N N . ALA A 1 212 ? -25.616 -1.290 10.808 1.00 36.38 212 ALA A N 1
ATOM 1571 C CA . ALA A 1 212 ? -25.932 -2.647 10.402 1.00 36.38 212 ALA A CA 1
ATOM 1572 C C . ALA A 1 212 ? -25.591 -3.561 11.579 1.00 36.38 212 ALA A C 1
ATOM 1574 O O . ALA A 1 212 ? -24.433 -3.873 11.843 1.00 36.38 212 ALA A O 1
ATOM 1575 N N . ASP A 1 213 ? -26.649 -3.918 12.296 1.00 35.12 213 ASP A N 1
ATOM 1576 C CA . ASP A 1 213 ? -26.743 -4.978 13.289 1.00 35.12 213 ASP A CA 1
ATOM 1577 C C . ASP A 1 213 ? -26.143 -6.281 12.722 1.00 35.12 213 ASP A C 1
ATOM 1579 O O . ASP A 1 213 ? -26.597 -6.794 11.694 1.00 35.12 213 ASP A O 1
ATOM 1583 N N . VAL A 1 214 ? -25.081 -6.793 13.352 1.00 38.22 214 VAL A N 1
ATOM 1584 C CA . VAL A 1 214 ? -24.471 -8.085 13.007 1.00 38.22 214 VAL A CA 1
ATOM 1585 C C . VAL A 1 214 ? -24.744 -9.066 14.147 1.00 38.22 214 VAL A C 1
ATOM 1587 O O . VAL A 1 214 ? -24.203 -8.881 15.240 1.00 38.22 214 VAL A O 1
ATOM 1590 N N . PRO A 1 215 ? -25.519 -10.144 13.923 1.00 40.25 215 PRO A N 1
ATOM 1591 C CA . PRO A 1 215 ? -25.569 -11.256 14.856 1.00 40.25 215 PRO A CA 1
ATOM 1592 C C . PRO A 1 215 ? -24.260 -12.050 14.780 1.00 40.25 215 PRO A C 1
ATOM 1594 O O . PRO A 1 215 ? -23.746 -12.350 13.700 1.00 40.25 215 PRO A O 1
ATOM 1597 N N . GLY A 1 216 ? -23.724 -12.371 15.957 1.00 39.09 216 GLY A N 1
ATOM 1598 C CA . GLY A 1 216 ? -22.447 -13.045 16.137 1.00 39.09 216 GLY A CA 1
ATOM 1599 C C . GLY A 1 216 ? -22.341 -14.404 15.448 1.00 39.09 216 GLY A C 1
ATOM 1600 O O . GLY A 1 216 ? -23.300 -15.170 15.360 1.00 39.09 216 GLY A O 1
ATOM 1601 N N . VAL A 1 217 ? -21.118 -14.720 15.026 1.00 43.19 217 VAL A N 1
ATOM 1602 C CA . VAL A 1 217 ? -20.673 -16.095 14.809 1.00 43.19 217 VAL A CA 1
ATOM 1603 C C . VAL A 1 217 ? -19.364 -16.263 15.565 1.00 43.19 217 VAL A C 1
ATOM 1605 O O . VAL A 1 217 ? -18.324 -15.720 15.197 1.00 43.19 217 VAL A O 1
ATOM 1608 N N . GLU A 1 218 ? -19.481 -16.983 16.673 1.00 43.31 218 GLU A N 1
ATOM 1609 C CA . GLU A 1 218 ? -18.388 -17.556 17.437 1.00 43.31 218 GLU A CA 1
ATOM 1610 C C . GLU A 1 218 ? -17.574 -18.549 16.588 1.00 43.31 218 GLU A C 1
ATOM 1612 O O . GLU A 1 218 ? -18.119 -19.263 15.751 1.00 43.31 218 GLU A O 1
ATOM 1617 N N . ALA A 1 219 ? -16.281 -18.620 16.911 1.00 43.84 219 ALA A N 1
ATOM 1618 C CA . ALA A 1 219 ? -15.407 -19.791 16.841 1.00 43.84 219 ALA A CA 1
ATOM 1619 C C . ALA A 1 219 ? -15.175 -20.487 15.482 1.00 43.84 219 ALA A C 1
ATOM 1621 O O . ALA A 1 219 ? -16.012 -21.223 14.968 1.00 43.84 219 ALA A O 1
ATOM 1622 N N . ASN A 1 220 ? -13.925 -20.406 15.009 1.00 40.59 220 ASN A N 1
ATOM 1623 C CA . ASN A 1 220 ? -13.182 -21.598 14.577 1.00 40.59 220 ASN A CA 1
ATOM 1624 C C . ASN A 1 220 ? -11.664 -21.327 14.566 1.00 40.59 220 ASN A C 1
ATOM 1626 O O . ASN A 1 220 ? -11.036 -21.207 13.520 1.00 40.59 220 ASN A O 1
ATOM 1630 N N . ASP A 1 221 ? -11.087 -21.255 15.768 1.00 40.69 221 ASP A N 1
ATOM 1631 C CA . ASP A 1 221 ? -9.638 -21.231 16.041 1.00 40.69 221 ASP A CA 1
ATOM 1632 C C . ASP A 1 221 ? -9.154 -22.589 16.606 1.00 40.69 221 ASP A C 1
ATOM 1634 O O . ASP A 1 221 ? -8.353 -22.649 17.536 1.00 40.69 221 ASP A O 1
ATOM 1638 N N . ALA A 1 222 ? -9.657 -23.714 16.079 1.00 41.75 222 ALA A N 1
ATOM 1639 C CA . ALA A 1 222 ? -9.359 -25.048 16.628 1.00 41.75 222 ALA A CA 1
ATOM 1640 C C . ALA A 1 222 ? -8.693 -26.054 15.664 1.00 41.75 222 ALA A C 1
ATOM 1642 O O . ALA A 1 222 ? -8.384 -27.157 16.100 1.00 41.75 222 ALA A O 1
ATOM 1643 N N . ASP A 1 223 ? -8.395 -25.704 14.405 1.00 39.81 223 ASP A N 1
ATOM 1644 C CA . ASP A 1 223 ? -7.930 -26.699 13.406 1.00 39.81 223 ASP A CA 1
ATOM 1645 C C . ASP A 1 223 ? -6.526 -26.441 12.816 1.00 39.81 223 ASP A C 1
ATOM 1647 O O . ASP A 1 223 ? -6.118 -27.055 11.838 1.00 39.81 223 ASP A O 1
ATOM 1651 N N . ALA A 1 224 ? -5.732 -25.546 13.418 1.00 41.72 224 ALA A N 1
ATOM 1652 C CA . ALA A 1 224 ? -4.346 -25.294 12.983 1.00 41.72 224 ALA A CA 1
ATOM 1653 C C . ALA A 1 224 ? -3.268 -25.801 13.965 1.00 41.72 224 ALA A C 1
ATOM 1655 O O . ALA A 1 224 ? -2.078 -25.723 13.661 1.00 41.72 224 ALA A O 1
ATOM 1656 N N . ALA A 1 225 ? -3.658 -26.355 15.120 1.00 42.38 225 ALA A N 1
ATOM 1657 C CA . ALA A 1 225 ? -2.728 -26.836 16.150 1.00 42.38 225 ALA A CA 1
ATOM 1658 C C . ALA A 1 225 ? -2.534 -28.368 16.177 1.00 42.38 225 ALA A C 1
ATOM 1660 O O . ALA A 1 225 ? -1.612 -28.845 16.832 1.00 42.38 225 ALA A O 1
ATOM 1661 N N . ALA A 1 226 ? -3.333 -29.149 15.440 1.00 43.00 226 ALA A N 1
ATOM 1662 C CA . ALA A 1 226 ? -3.285 -30.618 15.488 1.00 43.00 226 ALA A CA 1
ATOM 1663 C C . ALA A 1 226 ? -2.283 -31.274 14.509 1.00 43.00 226 ALA A C 1
ATOM 1665 O O . ALA A 1 226 ? -1.989 -32.456 14.639 1.00 43.00 226 ALA A O 1
ATOM 1666 N N . ALA A 1 227 ? -1.691 -30.533 13.564 1.00 44.94 227 ALA A N 1
ATOM 1667 C CA . ALA A 1 227 ? -0.822 -31.104 12.521 1.00 44.94 227 ALA A CA 1
ATOM 1668 C C . ALA A 1 227 ? 0.696 -31.062 12.830 1.00 44.94 227 ALA A C 1
ATOM 1670 O O . ALA A 1 227 ? 1.517 -31.234 11.930 1.00 44.94 227 ALA A O 1
ATOM 1671 N N . ARG A 1 228 ? 1.103 -30.809 14.084 1.00 47.50 228 ARG A N 1
ATOM 1672 C CA . ARG A 1 228 ? 2.527 -30.778 14.500 1.00 47.50 228 ARG A CA 1
ATOM 1673 C C . ARG A 1 228 ? 2.867 -31.664 15.703 1.00 47.50 228 ARG A C 1
ATOM 1675 O O . ARG A 1 228 ? 3.935 -31.505 16.285 1.00 47.50 228 ARG A O 1
ATOM 1682 N N . GLN A 1 229 ? 1.999 -32.615 16.046 1.00 43.28 229 GLN A N 1
ATOM 1683 C CA . GLN A 1 229 ? 2.213 -33.526 17.177 1.00 43.28 229 GLN A CA 1
ATOM 1684 C C . GLN A 1 229 ? 2.128 -35.013 16.794 1.00 43.28 229 GLN A C 1
ATOM 1686 O O . GLN A 1 229 ? 1.969 -35.862 17.659 1.00 43.28 229 GLN A O 1
ATOM 1691 N N . GLU A 1 230 ? 2.302 -35.334 15.507 1.00 42.19 230 GLU A N 1
ATOM 1692 C CA . GLU A 1 230 ? 2.275 -36.708 14.973 1.00 42.19 230 GLU A CA 1
ATOM 1693 C C . GLU A 1 230 ? 3.606 -37.106 14.292 1.00 42.19 230 GLU A C 1
ATOM 1695 O O . GLU A 1 230 ? 3.644 -37.826 13.300 1.00 42.19 230 GLU A O 1
ATOM 1700 N N . ALA A 1 231 ? 4.732 -36.600 14.813 1.00 47.53 231 ALA A N 1
ATOM 1701 C CA . ALA A 1 231 ? 6.084 -36.957 14.358 1.00 47.53 231 ALA A CA 1
ATOM 1702 C C . ALA A 1 231 ? 7.087 -37.152 15.516 1.00 47.53 231 ALA A C 1
ATOM 1704 O O . ALA A 1 231 ? 8.290 -36.984 15.326 1.00 47.53 231 ALA A O 1
ATOM 1705 N N . ALA A 1 232 ? 6.603 -37.481 16.720 1.00 47.66 232 ALA A N 1
ATOM 1706 C CA . ALA A 1 232 ? 7.444 -37.667 17.909 1.00 47.66 232 ALA A CA 1
ATOM 1707 C C . ALA A 1 232 ? 7.110 -38.926 18.738 1.00 47.66 232 ALA A C 1
ATOM 1709 O O . ALA A 1 232 ? 7.549 -39.016 19.877 1.00 47.66 232 ALA A O 1
ATOM 1710 N N . ASP A 1 233 ? 6.372 -39.896 18.184 1.00 41.72 233 ASP A N 1
ATOM 1711 C CA . ASP A 1 233 ? 5.907 -41.081 18.931 1.00 41.72 233 ASP A CA 1
ATOM 1712 C C . ASP A 1 233 ? 6.067 -42.389 18.129 1.00 41.72 233 ASP A C 1
ATOM 1714 O O . ASP A 1 233 ? 5.131 -43.154 17.922 1.00 41.72 233 ASP A O 1
ATOM 1718 N N . ALA A 1 234 ? 7.264 -42.619 17.576 1.00 48.94 234 ALA A N 1
ATOM 1719 C CA . ALA A 1 234 ? 7.597 -43.898 16.939 1.00 48.94 234 ALA A CA 1
ATOM 1720 C C . ALA A 1 234 ? 9.111 -44.146 16.850 1.00 48.94 234 ALA A C 1
ATOM 1722 O O . ALA A 1 234 ? 9.634 -44.404 15.767 1.00 48.94 234 ALA A O 1
ATOM 1723 N N . THR A 1 235 ? 9.851 -44.064 17.960 1.00 46.25 235 THR A N 1
ATOM 1724 C CA . THR A 1 235 ? 11.136 -44.785 18.087 1.00 46.25 235 THR A CA 1
ATOM 1725 C C . THR A 1 235 ? 11.480 -45.031 19.559 1.00 46.25 235 THR A C 1
ATOM 1727 O O . THR A 1 235 ? 12.443 -44.489 20.091 1.00 46.25 235 THR A O 1
ATOM 1730 N N . GLU A 1 236 ? 10.681 -45.861 20.228 1.00 40.19 236 GLU A N 1
ATOM 1731 C CA . GLU A 1 236 ? 11.070 -46.501 21.486 1.00 40.19 236 GLU A CA 1
ATOM 1732 C C . GLU A 1 236 ? 11.055 -48.023 21.276 1.00 40.19 236 GLU A C 1
ATOM 1734 O O . GLU A 1 236 ? 10.042 -48.689 21.450 1.00 40.19 236 GLU A O 1
ATOM 1739 N N . GLU A 1 237 ? 12.193 -48.576 20.855 1.00 42.25 237 GLU A N 1
ATOM 1740 C CA . GLU A 1 237 ? 12.563 -49.955 21.178 1.00 42.25 237 GLU A CA 1
ATOM 1741 C C . GLU A 1 237 ? 13.993 -49.941 21.724 1.00 42.25 237 GLU A C 1
ATOM 1743 O O . GLU A 1 237 ? 14.967 -49.696 21.011 1.00 42.25 237 GLU A O 1
ATOM 1748 N N . ALA A 1 238 ? 14.094 -50.174 23.031 1.00 45.81 238 ALA A N 1
ATOM 1749 C CA . ALA A 1 238 ? 15.322 -50.564 23.708 1.00 45.81 238 ALA A CA 1
ATOM 1750 C C . ALA A 1 238 ? 15.716 -52.005 23.313 1.00 45.81 238 ALA A C 1
ATOM 1752 O O . ALA A 1 238 ? 14.871 -52.781 22.861 1.00 45.81 238 ALA A O 1
ATOM 1753 N N . PRO A 1 239 ? 16.962 -52.425 23.599 1.00 53.78 239 PRO A N 1
ATOM 1754 C CA . PRO A 1 239 ? 17.066 -53.237 24.810 1.00 53.78 239 PRO A CA 1
ATOM 1755 C C . PRO A 1 239 ? 18.286 -52.974 25.711 1.00 53.78 239 PRO A C 1
ATOM 1757 O O . PRO A 1 239 ? 19.331 -52.471 25.313 1.00 53.78 239 PRO A O 1
ATOM 1760 N N . ALA A 1 240 ? 18.046 -53.389 26.954 1.00 46.44 240 ALA A N 1
ATOM 1761 C CA . ALA A 1 240 ? 18.855 -53.543 28.159 1.00 46.44 240 ALA A CA 1
ATOM 1762 C C . ALA A 1 240 ? 20.352 -53.923 28.058 1.00 46.44 240 ALA A C 1
ATOM 1764 O O . ALA A 1 240 ? 20.781 -54.656 27.170 1.00 46.44 240 ALA A O 1
ATOM 1765 N N . GLY A 1 241 ? 21.082 -53.542 29.119 1.00 37.62 241 GLY A N 1
ATOM 1766 C CA . GLY A 1 241 ? 22.394 -54.064 29.539 1.00 37.62 241 GLY A CA 1
ATOM 1767 C C . GLY A 1 241 ? 23.192 -52.993 30.304 1.00 37.62 241 GLY A C 1
ATOM 1768 O O . GLY A 1 241 ? 23.844 -52.174 29.676 1.00 37.62 241 GLY A O 1
ATOM 1769 N N . GLU A 1 242 ? 22.941 -52.719 31.587 1.00 40.47 242 GLU A N 1
ATOM 1770 C CA . GLU A 1 242 ? 23.451 -53.390 32.803 1.00 40.47 242 GLU A CA 1
ATOM 1771 C C . GLU A 1 242 ? 24.970 -53.215 33.077 1.00 40.47 242 GLU A C 1
ATOM 1773 O O . GLU A 1 242 ? 25.804 -53.653 32.291 1.00 40.47 242 GLU A O 1
ATOM 1778 N N . ASN A 1 243 ? 25.276 -52.673 34.272 1.00 41.38 243 ASN A N 1
ATOM 1779 C CA . ASN A 1 243 ? 26.570 -52.610 34.993 1.00 41.38 243 ASN A CA 1
ATOM 1780 C C . ASN A 1 243 ? 27.613 -51.596 34.463 1.00 41.38 243 ASN A C 1
ATOM 1782 O O . ASN A 1 243 ? 27.830 -51.475 33.272 1.00 41.38 243 ASN A O 1
ATOM 1786 N N . GLY A 1 244 ? 28.349 -50.823 35.263 1.00 35.22 244 GLY A N 1
ATOM 1787 C CA . GLY A 1 244 ? 28.593 -50.799 36.700 1.00 35.22 244 GLY A CA 1
ATOM 1788 C C . GLY A 1 244 ? 29.675 -49.743 37.006 1.00 35.22 244 GLY A C 1
ATOM 1789 O O . GLY A 1 244 ? 30.272 -49.164 36.104 1.00 35.22 244 GLY A O 1
ATOM 1790 N N . ALA A 1 245 ? 29.866 -49.485 38.296 1.00 41.41 245 ALA A N 1
ATOM 1791 C CA . ALA A 1 245 ? 30.713 -48.469 38.918 1.00 41.41 245 ALA A CA 1
ATOM 1792 C C . ALA A 1 245 ? 32.183 -48.384 38.448 1.00 41.41 245 ALA A C 1
ATOM 1794 O O . ALA A 1 245 ? 32.774 -49.373 38.022 1.00 41.41 245 ALA A O 1
ATOM 1795 N N . GLY A 1 246 ? 32.809 -47.223 38.677 1.00 37.00 246 GLY A N 1
ATOM 1796 C CA . GLY A 1 246 ? 34.266 -47.094 38.659 1.00 37.00 246 GLY A CA 1
ATOM 1797 C C . GLY A 1 246 ? 34.766 -45.661 38.815 1.00 37.00 246 GLY A C 1
ATOM 1798 O O . GLY A 1 246 ? 34.747 -44.884 37.869 1.00 37.00 246 GLY A O 1
ATOM 1799 N N . GLU A 1 247 ? 35.212 -45.334 40.025 1.00 45.31 247 GLU A N 1
ATOM 1800 C CA . GLU A 1 247 ? 36.002 -44.155 40.390 1.00 45.31 247 GLU A CA 1
ATOM 1801 C C . GLU A 1 247 ? 37.264 -43.979 39.521 1.00 45.31 247 GLU A C 1
ATOM 1803 O O . GLU A 1 247 ? 37.882 -44.966 39.131 1.00 45.31 247 GLU A O 1
ATOM 1808 N N . ALA A 1 248 ? 37.701 -42.729 39.312 1.00 40.38 248 ALA A N 1
ATOM 1809 C CA . ALA A 1 248 ? 39.016 -42.215 39.741 1.00 40.38 248 ALA A CA 1
ATOM 1810 C C . ALA A 1 248 ? 39.462 -40.973 38.937 1.00 40.38 248 ALA A C 1
ATOM 1812 O O . ALA A 1 248 ? 39.573 -40.990 37.718 1.00 40.38 248 ALA A O 1
ATOM 1813 N N . GLN A 1 249 ? 39.726 -39.904 39.694 1.00 44.72 249 GLN A N 1
ATOM 1814 C CA . GLN A 1 249 ? 40.866 -38.975 39.627 1.00 44.72 249 GLN A CA 1
ATOM 1815 C C . GLN A 1 249 ? 41.686 -38.886 38.321 1.00 44.72 249 GLN A C 1
ATOM 1817 O O . GLN A 1 249 ? 42.277 -39.860 37.872 1.00 44.72 249 GLN A O 1
ATOM 1822 N N . THR A 1 250 ? 41.944 -37.665 37.845 1.00 39.72 250 THR A N 1
ATOM 1823 C CA . THR A 1 250 ? 43.238 -36.972 38.050 1.00 39.72 250 THR A CA 1
ATOM 1824 C C . THR A 1 250 ? 43.234 -35.584 37.407 1.00 39.72 250 THR A C 1
ATOM 1826 O O . THR A 1 250 ? 42.664 -35.359 36.345 1.00 39.72 250 THR A O 1
ATOM 1829 N N . ALA A 1 251 ? 43.868 -34.648 38.108 1.00 50.66 251 ALA A N 1
ATOM 1830 C CA . ALA A 1 251 ? 44.186 -33.306 37.653 1.00 50.66 251 ALA A CA 1
ATOM 1831 C C . ALA A 1 251 ? 45.334 -33.326 36.636 1.00 50.66 251 ALA A C 1
ATOM 1833 O O . ALA A 1 251 ? 46.284 -34.079 36.834 1.00 50.66 251 ALA A O 1
ATOM 1834 N N . VAL A 1 252 ? 45.301 -32.424 35.650 1.00 45.06 252 VAL A N 1
ATOM 1835 C CA . VAL A 1 252 ? 46.510 -31.829 35.062 1.00 45.06 252 VAL A CA 1
ATOM 1836 C C . VAL A 1 252 ? 46.228 -30.361 34.740 1.00 45.06 252 VAL A C 1
ATOM 1838 O O . VAL A 1 252 ? 45.399 -30.022 33.902 1.00 45.06 252 VAL A O 1
ATOM 1841 N N . GLU A 1 253 ? 46.951 -29.517 35.459 1.00 52.69 253 GLU A N 1
ATOM 1842 C CA . GLU A 1 253 ? 47.193 -28.100 35.235 1.00 52.69 253 GLU A CA 1
ATOM 1843 C C . GLU A 1 253 ? 48.350 -27.982 34.228 1.00 52.69 253 GLU A C 1
ATOM 1845 O O . GLU A 1 253 ? 49.393 -28.596 34.453 1.00 52.69 253 GLU A O 1
ATOM 1850 N N . VAL A 1 254 ? 48.191 -27.232 33.129 1.00 53.66 254 VAL A N 1
ATOM 1851 C CA . VAL A 1 254 ? 49.324 -26.716 32.337 1.00 53.66 254 VAL A CA 1
ATOM 1852 C C . VAL A 1 254 ? 49.008 -25.301 31.852 1.00 53.66 254 VAL A C 1
ATOM 1854 O O . VAL A 1 254 ? 48.221 -25.074 30.937 1.00 53.66 254 VAL A O 1
ATOM 1857 N N . ASP A 1 255 ? 49.673 -24.381 32.537 1.00 55.88 255 ASP A N 1
ATOM 1858 C CA . ASP A 1 255 ? 50.115 -23.050 32.145 1.00 55.88 255 ASP A CA 1
ATOM 1859 C C . ASP A 1 255 ? 50.867 -23.039 30.796 1.00 55.88 255 ASP A C 1
ATOM 1861 O O . ASP A 1 255 ? 51.670 -23.934 30.529 1.00 55.88 255 ASP A O 1
ATOM 1865 N N . ASN A 1 256 ? 50.618 -22.028 29.955 1.00 48.88 256 ASN A N 1
ATOM 1866 C CA . ASN A 1 256 ? 51.638 -21.367 29.125 1.00 48.88 256 ASN A CA 1
ATOM 1867 C C . ASN A 1 256 ? 51.037 -20.158 28.387 1.00 48.88 256 ASN A C 1
ATOM 1869 O O . ASN A 1 256 ? 50.100 -20.286 27.599 1.00 48.88 256 ASN A O 1
ATOM 1873 N N . GLY A 1 257 ? 51.599 -18.979 28.655 1.00 45.00 257 GLY A N 1
ATOM 1874 C CA . GLY A 1 257 ? 51.256 -17.719 28.001 1.00 45.00 257 GLY A CA 1
ATOM 1875 C C . GLY A 1 257 ? 52.059 -17.401 26.733 1.00 45.00 257 GLY A C 1
ATOM 1876 O O . GLY A 1 257 ? 52.864 -18.198 26.263 1.00 45.00 257 GLY A O 1
ATOM 1877 N N . GLY A 1 258 ? 51.884 -16.162 26.258 1.00 38.72 258 GLY A N 1
ATOM 1878 C CA . GLY A 1 258 ? 52.907 -15.401 25.526 1.00 38.72 258 GLY A CA 1
ATOM 1879 C C . GLY A 1 258 ? 52.757 -15.275 24.001 1.00 38.72 258 GLY A C 1
ATOM 1880 O O . GLY A 1 258 ? 52.619 -16.267 23.297 1.00 38.72 258 GLY A O 1
ATOM 1881 N N . GLY A 1 259 ? 52.891 -14.033 23.510 1.00 42.22 259 GLY A N 1
ATOM 1882 C CA . GLY A 1 259 ? 53.094 -13.647 22.100 1.00 42.22 259 GLY A CA 1
ATOM 1883 C C . GLY A 1 259 ? 52.114 -12.544 21.683 1.00 42.22 259 GLY A C 1
ATOM 1884 O O . GLY A 1 259 ? 50.951 -12.843 21.448 1.00 42.22 259 GLY A O 1
ATOM 1885 N N . ASP A 1 260 ? 52.403 -11.241 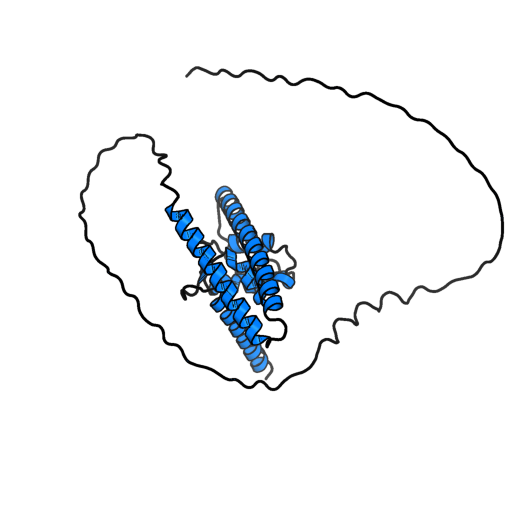21.767 1.00 45.88 260 ASP A N 1
ATOM 1886 C CA . ASP A 1 260 ? 53.504 -10.430 21.202 1.00 45.88 260 ASP A CA 1
ATOM 1887 C C . ASP A 1 260 ? 53.514 -10.335 19.664 1.00 45.88 260 ASP A C 1
ATOM 1889 O O . ASP A 1 260 ? 53.582 -11.347 18.972 1.00 45.88 260 ASP A O 1
ATOM 1893 N N . GLY A 1 261 ? 53.518 -9.087 19.175 1.00 46.00 261 GLY A N 1
ATOM 1894 C CA . GLY A 1 261 ? 54.098 -8.695 17.887 1.00 46.00 261 GLY A CA 1
ATOM 1895 C C . GLY A 1 261 ? 53.138 -8.536 16.704 1.00 46.00 261 GLY A C 1
ATOM 1896 O O . GLY A 1 261 ? 52.574 -9.508 16.212 1.00 46.00 261 GLY A O 1
ATOM 1897 N N . GLY A 1 262 ? 53.030 -7.313 16.166 1.00 47.00 262 GLY A N 1
ATOM 1898 C CA . GLY A 1 262 ? 52.366 -7.103 14.877 1.00 47.00 262 GLY A CA 1
ATOM 1899 C C . GLY A 1 262 ? 52.228 -5.664 14.379 1.00 47.00 262 GLY A C 1
ATOM 1900 O O . GLY A 1 262 ? 51.151 -5.302 13.919 1.00 47.00 262 GLY A O 1
ATOM 1901 N N . ASP A 1 263 ? 53.286 -4.854 14.463 1.00 51.62 263 ASP A N 1
ATOM 1902 C CA . ASP A 1 263 ? 53.424 -3.597 13.716 1.00 51.62 263 ASP A CA 1
ATOM 1903 C C . ASP A 1 263 ? 53.454 -3.828 12.189 1.00 51.62 263 ASP A C 1
ATOM 1905 O O . ASP A 1 263 ? 54.106 -4.749 11.695 1.00 51.62 263 ASP A O 1
ATOM 1909 N N . GLY A 1 264 ? 52.822 -2.927 11.433 1.00 51.22 264 GLY A N 1
ATOM 1910 C CA . GLY A 1 264 ? 52.963 -2.780 9.977 1.00 51.22 264 GLY A CA 1
ATOM 1911 C C . GLY A 1 264 ? 52.109 -1.599 9.502 1.00 51.22 264 GLY A C 1
ATOM 1912 O O . GLY A 1 264 ? 50.893 -1.714 9.440 1.00 51.22 264 GLY A O 1
ATOM 1913 N N . ALA A 1 265 ? 52.609 -0.365 9.407 1.00 48.84 265 ALA A N 1
ATOM 1914 C CA . ALA A 1 265 ? 53.591 0.181 8.463 1.00 48.84 265 ALA A CA 1
ATOM 1915 C C . ALA A 1 265 ? 53.129 0.171 6.990 1.00 48.84 265 ALA A C 1
ATOM 1917 O O . ALA A 1 265 ? 53.056 -0.877 6.362 1.00 48.84 265 ALA A O 1
ATOM 1918 N N . GLY A 1 266 ? 52.975 1.381 6.435 1.00 45.75 266 GLY A N 1
ATOM 1919 C CA . GLY A 1 266 ? 53.361 1.695 5.055 1.00 45.75 266 GLY A CA 1
ATOM 1920 C C . GLY A 1 266 ? 52.234 1.791 4.027 1.00 45.75 266 GLY A C 1
ATOM 1921 O O . GLY A 1 266 ? 51.571 0.806 3.726 1.00 45.75 266 GLY A O 1
ATOM 1922 N N . GLY A 1 267 ? 52.090 2.969 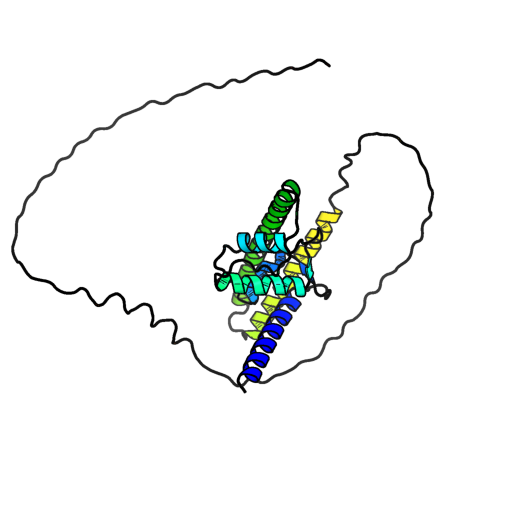3.414 1.00 48.97 267 GLY A N 1
ATOM 1923 C CA . GLY A 1 267 ? 51.251 3.140 2.229 1.00 48.97 267 GLY A CA 1
ATOM 1924 C C . GLY A 1 267 ? 51.096 4.575 1.729 1.00 48.97 267 GLY A C 1
ATOM 1925 O O . GLY A 1 267 ? 49.979 4.976 1.427 1.00 48.97 267 GLY A O 1
ATOM 1926 N N . ASP A 1 268 ? 52.187 5.345 1.657 1.00 51.06 268 ASP A N 1
ATOM 1927 C CA . ASP A 1 268 ? 52.261 6.572 0.853 1.00 51.06 268 ASP A CA 1
ATOM 1928 C C . ASP A 1 268 ? 51.983 6.260 -0.627 1.00 51.06 268 ASP A C 1
ATOM 1930 O O . ASP A 1 268 ? 52.591 5.360 -1.209 1.00 51.06 268 ASP A O 1
ATOM 1934 N N . GLY A 1 269 ? 51.095 7.036 -1.248 1.00 53.66 269 GLY A N 1
ATOM 1935 C CA . GLY A 1 269 ? 50.764 6.954 -2.669 1.00 53.66 269 GLY A CA 1
ATOM 1936 C C . GLY A 1 269 ? 50.507 8.343 -3.237 1.00 53.66 269 GLY A C 1
ATOM 1937 O O . GLY A 1 269 ? 49.370 8.795 -3.315 1.00 53.66 269 GLY A O 1
ATOM 1938 N N . ALA A 1 270 ? 51.595 9.025 -3.584 1.00 49.97 270 ALA A N 1
ATOM 1939 C CA . ALA A 1 270 ? 51.626 10.319 -4.245 1.00 49.97 270 ALA A CA 1
ATOM 1940 C C . ALA A 1 270 ? 51.313 10.231 -5.752 1.00 49.97 270 ALA A C 1
ATOM 1942 O O . ALA A 1 270 ? 51.656 9.247 -6.400 1.00 49.97 270 ALA A O 1
ATOM 1943 N N . GLY A 1 271 ? 50.828 11.350 -6.304 1.00 47.72 271 GLY A N 1
ATOM 1944 C CA . GLY A 1 271 ? 51.293 11.883 -7.591 1.00 47.72 271 GLY A CA 1
ATOM 1945 C C . GLY A 1 271 ? 50.510 11.489 -8.845 1.00 47.72 271 GLY A C 1
ATOM 1946 O O . GLY A 1 271 ? 50.431 10.323 -9.214 1.00 47.72 271 GLY A O 1
ATOM 1947 N N . GLY A 1 272 ? 50.018 12.502 -9.559 1.00 53.03 272 GLY A N 1
ATOM 1948 C CA . GLY A 1 272 ? 49.418 12.346 -10.880 1.00 53.03 272 GLY A CA 1
ATOM 1949 C C . GLY A 1 272 ? 49.039 13.674 -11.527 1.00 53.03 272 GLY A C 1
ATOM 1950 O O . GLY A 1 272 ? 47.886 13.857 -11.898 1.00 53.03 272 GLY A O 1
ATOM 1951 N N . ASP A 1 273 ? 49.998 14.599 -11.626 1.00 48.31 273 ASP A N 1
ATOM 1952 C CA . ASP A 1 273 ? 49.953 15.722 -12.567 1.00 48.31 273 ASP A CA 1
ATOM 1953 C C . ASP A 1 273 ? 49.769 15.208 -14.003 1.00 48.31 273 ASP A C 1
ATOM 1955 O O . ASP A 1 273 ? 50.456 14.281 -14.438 1.00 48.31 273 ASP A O 1
ATOM 1959 N N . GLY A 1 274 ? 48.876 15.846 -14.756 1.00 51.25 274 GLY A N 1
ATOM 1960 C CA . GLY A 1 274 ? 48.616 15.537 -16.159 1.00 51.25 274 GLY A CA 1
ATOM 1961 C C . GLY A 1 274 ? 48.089 16.758 -16.898 1.00 51.25 274 GLY A C 1
ATOM 1962 O O . GLY A 1 274 ? 46.898 16.865 -17.164 1.00 51.25 274 GLY A O 1
ATOM 1963 N N . ALA A 1 275 ? 48.992 17.687 -17.203 1.00 55.22 275 ALA A N 1
ATOM 1964 C CA . ALA A 1 275 ? 48.794 18.731 -18.197 1.00 55.22 275 ALA A CA 1
ATOM 1965 C C . ALA A 1 275 ? 48.988 18.173 -19.619 1.00 55.22 275 ALA A C 1
ATOM 1967 O O . ALA A 1 275 ? 49.852 17.322 -19.832 1.00 55.22 275 ALA A O 1
ATOM 1968 N N . GLY A 1 276 ? 48.283 18.751 -20.596 1.00 47.09 276 GLY A N 1
ATOM 1969 C CA . GLY A 1 276 ? 48.729 18.789 -21.993 1.00 47.09 276 GLY A CA 1
ATOM 1970 C C . GLY A 1 276 ? 47.739 18.224 -23.010 1.00 47.09 276 GLY A C 1
ATOM 1971 O O . GLY A 1 276 ? 47.638 17.010 -23.169 1.00 47.09 276 GLY A O 1
ATOM 1972 N N . GLY A 1 277 ? 47.089 19.129 -23.743 1.00 46.50 277 GLY A N 1
ATOM 1973 C CA . GLY A 1 277 ? 46.256 18.862 -24.916 1.00 46.50 277 GLY A CA 1
ATOM 1974 C C . GLY A 1 277 ? 45.512 20.110 -25.344 1.00 46.50 277 GLY A C 1
ATOM 1975 O O . GLY A 1 277 ? 44.374 20.269 -24.864 1.00 46.50 277 GLY A O 1
#

Nearest PDB structures (foldseek):
  5mra-assembly1_A  TM=4.100E-01  e=1.383E-01  Homo sapiens
  1gjy-assembly1_B  TM=4.436E-01  e=3.881E-01  Cricetulus griseus

pLDDT: mean 70.28, std 21.8, range [34.16, 95.5]

Organism: Chrysotila carterae (NCBI:txid13221)

Radius of gyration: 31.51 Å; Cα contacts (8 Å, |Δi|>4): 154; chains: 1; bounding box: 81×92×70 Å

InterPro domains:
  IPR002048 EF-hand domain [PS50222] (12-47)

Secondary structure (DSSP, 8-state):
-HHHHHHHHHHHHHHHHHHHHHHH-SSSSSEEEGGGHHHHHHHTT-GGG-SS-HHHHHHHHHHHHT--TT-EEEHHHHHHHHHHHHHHHTT--S-TTS------HHHHHHHHHHHHHHHHHHHHHHHHHHHHHHHHHHHTTTS-HHHHHHHHHHHHHHHHHHHHHHHHHHHHHS------------------------------------------------SSSGGGSSSSSS-------------------------------------------

Solvent-accessible surface area (backbone atoms only — not comparable to full-atom values): 18103 Å² total; per-residue (Å²): 114,76,62,62,58,53,51,53,53,50,52,52,50,50,53,50,54,50,57,56,49,57,61,57,23,83,85,72,74,60,38,30,51,50,43,51,45,50,37,5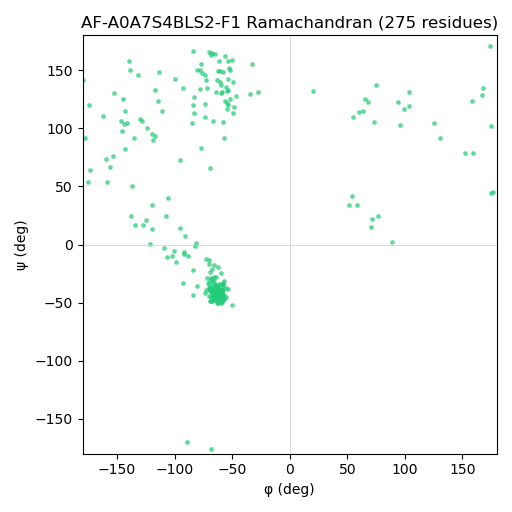3,36,43,73,77,57,39,62,88,45,44,72,57,56,70,44,61,49,41,18,58,48,45,52,33,68,63,61,59,93,82,38,56,33,42,61,68,56,47,49,54,54,50,52,34,40,53,31,28,44,72,71,37,70,78,57,79,84,53,52,78,73,92,59,56,74,68,58,45,52,52,42,46,55,51,22,40,53,43,22,51,48,5,49,52,45,26,52,52,53,51,51,49,39,52,53,45,47,62,75,44,66,91,56,58,69,66,59,42,51,51,50,35,52,51,55,48,42,52,52,50,49,53,52,52,48,52,49,58,49,55,64,70,70,54,72,81,80,86,82,67,80,92,72,90,77,92,77,90,77,91,81,84,89,86,89,88,83,81,91,80,89,82,86,82,85,83,88,82,88,76,88,73,90,73,84,86,80,80,87,85,93,76,85,84,75,74,88,80,75,86,85,83,86,83,85,87,79,84,85,90,85,85,89,79,88,81,89,79,89,84,88,84,90,80,89,82,85,89,83,85,87,85,89,80,85,89,81,90,82,80,88,81,90,82,86,89,134